Protein AF-A0A397CHX9-F1 (afdb_monomer)

Sequence (198 aa):
TTITGHLATTMMDLEYAVYATTTKQVQTVAAILHSQQYDDAGLLDLQQSHTIEDPFQFVGVKYVALARKGMFAKPHQIVYLEATGTLHDDGVARLYQMVEYVDLVHVYTAKATWSQAIRPVCSTLTLFEADPNDIKSVRVFSRARYSKDTPSPLHQMHQPPAYWEYVLSLASLAVSRRLVDATSLVQHWVPNRYSSIY

Organism: Aphanomyces astaci (NCBI:txid112090)

pLDDT: mean 82.14, std 14.99, range [42.59, 97.5]

Secondary structure (DSSP, 8-state):
-EEEEEESS-HHHHHHHH---SHHHHHHHHHHHHGGGEEEEEEEEEEE---SS-TT-EEEEEEEEE--SSTTPPPEEEEEEEEEEEEEETTEEEEEEEEEEE-THHHHSTT--TTSPPPEEEEEEEEEEEETTEEEEEEEEEEEEE-TT--HHHHHHTSHHHHHHHHHHHHHHHHHHHHHHHTTS-------------

Foldseek 3Di:
DKDKDKFQAAPVLLLLLPADDFQVSQQLSLCLLQPQFFDGKGFPFWDDAADPVWNSFTWGKMWTWTDDPDPPDGTDIKIKIWGWTWDQDPNFIKIKIKIFIFDCVLVPDPPNDVPDDTHGQKIKMKIWGADPVDNSMIMIIMDMDGDPPRDPVVVVCPDPVNVVSSVRSSSCSSVSVVVVVVVVPPDPDDPPDPPPDD

Solvent-accessible surface area (backbone atoms only — not comparable to full-atom values): 11073 Å² total; per-residue (Å²): 92,77,50,74,51,76,35,72,28,36,69,69,42,46,42,60,36,70,62,59,93,44,38,69,46,33,29,53,46,45,40,68,61,43,46,93,35,43,68,51,42,28,58,77,45,79,79,42,64,55,46,95,90,32,76,48,24,33,29,34,32,35,38,39,25,33,52,44,92,56,101,82,47,72,56,50,76,43,40,30,39,41,40,32,26,69,46,77,52,99,90,44,70,29,42,38,44,35,37,36,31,44,61,59,69,63,65,76,38,99,78,50,56,94,83,63,80,89,59,66,28,33,40,35,42,36,38,39,33,70,36,94,89,36,82,53,29,26,36,37,44,33,39,44,50,72,42,96,82,46,53,70,69,62,54,53,55,62,32,71,68,50,38,48,52,43,60,56,43,54,43,50,36,34,62,53,48,51,55,60,63,58,65,75,51,90,75,75,87,71,79,87,73,80,82,86,76,135

Radius of gyration: 19.34 Å; Cα contacts (8 Å, |Δi|>4): 357; chains: 1; bounding box: 59×61×46 Å

Structure (mmCIF, N/CA/C/O backbone):
data_AF-A0A397CHX9-F1
#
_entry.id   AF-A0A397CHX9-F1
#
loop_
_atom_site.group_PDB
_atom_site.id
_atom_site.type_symbol
_atom_site.label_atom_id
_atom_site.label_alt_id
_atom_site.label_comp_id
_atom_site.label_asym_id
_atom_site.label_entity_id
_atom_site.label_seq_id
_atom_site.pdbx_PDB_ins_code
_atom_site.Cartn_x
_atom_site.Cartn_y
_atom_site.Cartn_z
_atom_site.occupancy
_atom_site.B_iso_or_equiv
_atom_site.auth_seq_id
_atom_site.auth_comp_id
_atom_site.auth_asym_id
_atom_site.auth_atom_id
_atom_site.pdbx_PDB_model_num
ATOM 1 N N . THR A 1 1 ? 15.887 1.324 8.396 1.00 72.62 1 THR A N 1
ATOM 2 C CA . THR A 1 1 ? 15.250 2.583 8.841 1.00 72.62 1 THR A CA 1
ATOM 3 C C . THR A 1 1 ? 14.063 2.250 9.715 1.00 72.62 1 THR A C 1
ATOM 5 O O . THR A 1 1 ? 13.395 1.269 9.410 1.00 72.62 1 THR A O 1
ATOM 8 N N . THR A 1 2 ? 13.822 3.005 10.786 1.00 82.44 2 THR A N 1
ATOM 9 C CA . THR A 1 2 ? 12.638 2.848 11.648 1.00 82.44 2 THR A CA 1
ATOM 10 C C . THR A 1 2 ? 11.936 4.191 11.748 1.00 82.44 2 THR A C 1
ATOM 12 O O . THR A 1 2 ? 12.612 5.200 11.944 1.00 82.44 2 THR A O 1
ATOM 15 N N . ILE A 1 3 ? 10.617 4.200 11.584 1.00 82.19 3 ILE A N 1
ATOM 16 C CA . ILE A 1 3 ? 9.778 5.398 11.614 1.00 82.19 3 ILE A CA 1
ATOM 17 C C . ILE A 1 3 ? 8.583 5.127 12.515 1.00 82.19 3 ILE A C 1
ATOM 19 O O . ILE A 1 3 ? 7.971 4.062 12.449 1.00 82.19 3 ILE A O 1
ATOM 23 N N . THR A 1 4 ? 8.271 6.099 13.360 1.00 89.38 4 THR A N 1
ATOM 24 C CA . THR A 1 4 ? 7.116 6.075 14.253 1.00 89.38 4 THR A CA 1
ATOM 25 C C . THR A 1 4 ? 6.417 7.420 14.186 1.00 89.38 4 THR A C 1
ATOM 27 O O . THR A 1 4 ? 7.092 8.450 14.160 1.00 89.38 4 THR A O 1
ATOM 30 N N . GLY A 1 5 ? 5.089 7.433 14.166 1.00 88.88 5 GLY A N 1
ATOM 31 C CA . GLY A 1 5 ? 4.334 8.679 14.086 1.00 88.88 5 GLY A CA 1
ATOM 32 C C . GLY A 1 5 ? 2.839 8.492 14.299 1.00 88.88 5 GLY A C 1
ATOM 33 O O . GLY A 1 5 ? 2.375 7.383 14.551 1.00 88.88 5 GLY A O 1
ATOM 34 N N . HIS A 1 6 ? 2.106 9.596 14.185 1.00 90.88 6 HIS A N 1
ATOM 35 C CA . HIS A 1 6 ? 0.648 9.634 14.244 1.00 90.88 6 HIS A CA 1
ATOM 36 C C . HIS A 1 6 ? 0.107 10.184 12.923 1.00 90.88 6 HIS A C 1
ATOM 38 O O . HIS A 1 6 ? 0.619 11.179 12.407 1.00 90.88 6 HIS A O 1
ATOM 44 N N . LEU A 1 7 ? -0.924 9.538 12.387 1.00 91.94 7 LEU A N 1
ATOM 45 C CA . LEU A 1 7 ? -1.668 9.983 11.216 1.00 91.94 7 LEU A CA 1
ATOM 46 C C . LEU A 1 7 ? -3.064 10.424 11.641 1.00 91.94 7 LEU A C 1
ATOM 48 O O . LEU A 1 7 ? -3.751 9.692 12.347 1.00 91.94 7 LEU A O 1
ATOM 52 N N . ALA A 1 8 ? -3.495 11.588 11.160 1.00 93.06 8 ALA A N 1
ATOM 53 C CA . ALA A 1 8 ? -4.866 12.065 11.320 1.00 93.06 8 ALA A CA 1
ATOM 54 C C . ALA A 1 8 ? -5.789 11.340 10.322 1.00 93.06 8 ALA A C 1
ATOM 56 O O . ALA A 1 8 ? -6.091 11.856 9.247 1.00 93.06 8 ALA A O 1
ATOM 57 N N . THR A 1 9 ? -6.159 10.103 10.647 1.00 93.31 9 THR A N 1
ATOM 58 C CA . THR A 1 9 ? -7.004 9.210 9.842 1.00 93.31 9 THR A CA 1
ATOM 59 C C . THR A 1 9 ? -7.647 8.151 10.743 1.00 93.31 9 THR A C 1
ATOM 61 O O . THR A 1 9 ? -7.330 8.063 11.927 1.00 93.31 9 THR A O 1
ATOM 64 N N . THR A 1 10 ? -8.547 7.334 10.201 1.00 93.94 10 THR A N 1
ATOM 65 C CA . THR A 1 10 ? -9.135 6.192 10.916 1.00 93.94 10 THR A CA 1
ATOM 66 C C . THR A 1 10 ? -8.548 4.870 10.420 1.00 93.94 10 THR A C 1
ATOM 68 O O . THR A 1 10 ? -8.029 4.786 9.306 1.00 93.94 10 THR A O 1
ATOM 71 N N . MET A 1 11 ? -8.655 3.807 11.224 1.00 92.69 11 MET A N 1
ATOM 72 C CA . MET A 1 11 ? -8.254 2.455 10.799 1.00 92.69 11 MET A CA 1
ATOM 73 C C . MET A 1 11 ? -9.017 2.017 9.540 1.00 92.69 11 MET A C 1
ATOM 75 O O . MET A 1 11 ? -8.407 1.570 8.577 1.00 92.69 11 MET A O 1
ATOM 79 N N . MET A 1 12 ? -10.328 2.270 9.495 1.00 92.69 12 MET A N 1
ATOM 80 C CA . MET A 1 12 ? -11.186 1.967 8.343 1.00 92.69 12 MET A CA 1
ATOM 81 C C . MET A 1 12 ? -10.783 2.744 7.080 1.00 92.69 12 MET A C 1
ATOM 83 O O . MET A 1 12 ? -10.824 2.214 5.969 1.00 92.69 12 MET A O 1
ATOM 87 N N . ASP A 1 13 ? -10.382 4.010 7.230 1.00 94.38 13 ASP A N 1
ATOM 88 C CA . ASP A 1 13 ? -9.858 4.794 6.112 1.00 94.38 13 ASP A CA 1
ATOM 89 C C . ASP A 1 13 ? -8.546 4.207 5.586 1.00 94.38 13 ASP A C 1
ATOM 91 O O . ASP A 1 13 ? -8.366 4.161 4.372 1.00 94.38 13 ASP A O 1
ATOM 95 N N . LEU A 1 14 ? -7.653 3.734 6.463 1.00 93.56 14 LEU A N 1
ATOM 96 C CA . LEU A 1 14 ? -6.403 3.084 6.057 1.00 93.56 14 LEU A CA 1
ATOM 97 C C . LEU A 1 14 ? -6.643 1.758 5.338 1.00 93.56 14 LEU A C 1
ATOM 99 O O . LEU A 1 14 ? -6.009 1.519 4.308 1.00 93.56 14 LEU A O 1
ATOM 103 N N . GLU A 1 15 ? -7.578 0.944 5.832 1.00 93.69 15 GLU A N 1
ATOM 104 C CA . GLU A 1 15 ? -7.991 -0.294 5.167 1.00 93.69 15 GLU A CA 1
ATOM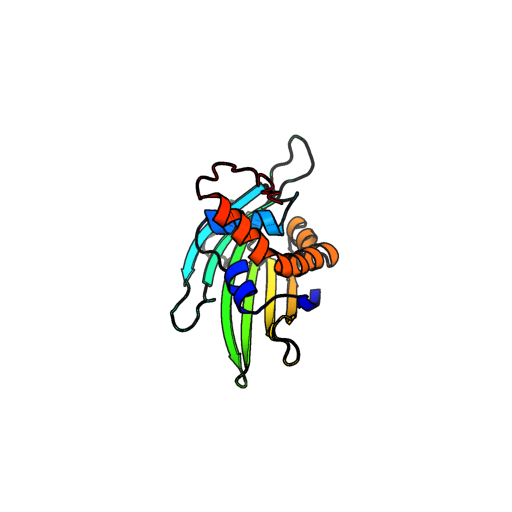 105 C C . GLU A 1 15 ? -8.418 0.005 3.731 1.00 93.69 15 GLU A C 1
ATOM 107 O O . GLU A 1 15 ? -7.813 -0.495 2.785 1.00 93.69 15 GLU A O 1
ATOM 112 N N . TYR A 1 16 ? -9.384 0.909 3.548 1.00 93.25 16 TYR A N 1
ATOM 113 C CA . TYR A 1 16 ? -9.851 1.302 2.219 1.00 93.25 16 TYR A CA 1
ATOM 114 C C . TYR A 1 16 ? -8.743 1.937 1.362 1.00 93.25 16 TYR A C 1
ATOM 116 O O . TYR A 1 16 ? -8.657 1.676 0.160 1.00 93.25 16 TYR A O 1
ATOM 124 N N . ALA A 1 17 ? -7.900 2.782 1.959 1.00 91.81 17 ALA A N 1
ATOM 125 C CA . ALA A 1 17 ? -6.854 3.517 1.261 1.00 91.81 17 ALA A CA 1
ATOM 126 C C . ALA A 1 17 ? -5.828 2.579 0.619 1.00 91.81 17 ALA A C 1
ATOM 128 O O . ALA A 1 17 ? -5.537 2.718 -0.572 1.00 91.81 17 ALA A O 1
ATOM 129 N N . VAL A 1 18 ? -5.315 1.623 1.395 1.00 92.19 18 VAL A N 1
ATOM 130 C CA . VAL A 1 18 ? -4.230 0.720 0.988 1.00 92.19 18 VAL A CA 1
ATOM 131 C C . VAL A 1 18 ? -4.764 -0.479 0.201 1.00 92.19 18 VAL A C 1
ATOM 133 O O . VAL A 1 18 ? -4.125 -0.931 -0.751 1.00 92.19 18 VAL A O 1
ATOM 136 N N . TYR A 1 19 ? -5.959 -0.970 0.535 1.00 94.56 19 TYR A N 1
ATOM 137 C CA . TYR A 1 19 ? -6.502 -2.189 -0.053 1.00 94.56 19 TYR A CA 1
ATOM 138 C C . TYR A 1 19 ? -6.792 -2.049 -1.555 1.00 94.56 19 TYR A C 1
ATOM 140 O O . TYR A 1 19 ? -7.674 -1.294 -1.972 1.00 94.56 19 TYR A O 1
ATOM 148 N N . ALA A 1 20 ? -6.062 -2.784 -2.396 1.00 94.31 20 ALA A N 1
ATOM 149 C CA . ALA A 1 20 ? -6.194 -2.731 -3.854 1.00 94.31 20 ALA A CA 1
ATOM 150 C C . ALA A 1 20 ? -5.970 -4.111 -4.491 1.00 94.31 20 ALA A C 1
ATOM 152 O O . ALA A 1 20 ? -4.875 -4.667 -4.390 1.00 94.31 20 ALA A O 1
ATOM 153 N N . THR A 1 21 ? -6.991 -4.622 -5.186 1.00 95.25 21 THR A N 1
ATOM 154 C CA . THR A 1 21 ? -7.044 -5.975 -5.782 1.00 95.25 21 THR A CA 1
ATOM 155 C C . THR A 1 21 ? -7.241 -5.983 -7.292 1.00 95.25 21 THR A C 1
ATOM 157 O O . THR A 1 21 ? -7.364 -7.040 -7.902 1.00 95.25 21 THR A O 1
ATOM 160 N N . THR A 1 22 ? -7.268 -4.816 -7.927 1.00 94.56 22 THR A N 1
ATOM 161 C CA . THR A 1 22 ? -7.335 -4.692 -9.386 1.00 94.56 22 THR A CA 1
ATOM 162 C C . THR A 1 22 ? -6.238 -3.761 -9.871 1.00 94.56 22 THR A C 1
ATOM 164 O O . THR A 1 22 ? -5.849 -2.838 -9.155 1.00 94.56 22 THR A O 1
ATOM 167 N N . THR A 1 23 ? -5.771 -3.945 -11.108 1.00 93.62 23 THR A N 1
ATOM 168 C CA . THR A 1 23 ? -4.769 -3.056 -11.718 1.00 93.62 23 THR A CA 1
ATOM 169 C C . THR A 1 23 ? -5.185 -1.592 -11.644 1.00 93.62 23 THR A C 1
ATOM 171 O O . THR A 1 23 ? -4.381 -0.767 -11.232 1.00 93.62 23 THR A O 1
ATOM 174 N N . LYS A 1 24 ? -6.459 -1.274 -11.912 1.00 94.19 24 LYS A N 1
ATOM 175 C CA . LYS A 1 24 ? -6.972 0.100 -11.810 1.00 94.19 24 LYS A CA 1
ATOM 176 C C . LYS A 1 24 ? -6.812 0.677 -10.399 1.00 94.19 24 LYS A C 1
ATOM 178 O O . LYS A 1 24 ? -6.350 1.800 -10.249 1.00 94.19 24 LYS A O 1
ATOM 183 N N . GLN A 1 25 ? -7.163 -0.086 -9.363 1.00 94.56 25 GLN A N 1
ATOM 184 C CA . GLN A 1 25 ? -6.996 0.364 -7.978 1.00 94.56 25 GLN A CA 1
ATOM 185 C C . GLN A 1 25 ? -5.519 0.530 -7.609 1.00 94.56 25 GLN A C 1
ATOM 187 O O . GLN A 1 25 ? -5.167 1.512 -6.962 1.00 94.56 25 GLN A O 1
ATOM 192 N N . VAL A 1 26 ? -4.654 -0.395 -8.043 1.00 95.25 26 VAL A N 1
ATOM 193 C CA . VAL A 1 26 ? -3.203 -0.295 -7.827 1.00 95.25 26 VAL A CA 1
ATOM 194 C C . VAL A 1 26 ? -2.640 0.952 -8.511 1.00 95.25 26 VAL A C 1
ATOM 196 O O . VAL A 1 26 ? -1.873 1.679 -7.889 1.00 95.25 26 VAL A O 1
ATOM 199 N N . GLN A 1 27 ? -3.071 1.253 -9.738 1.00 95.12 27 GLN A N 1
ATOM 200 C CA . GLN A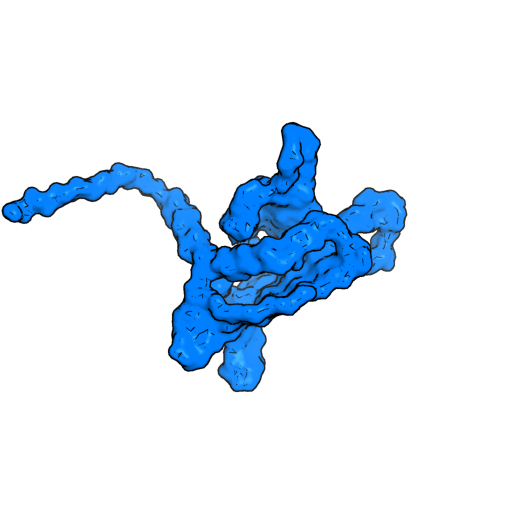 1 27 ? -2.719 2.484 -10.450 1.00 95.12 27 GLN A CA 1
ATOM 201 C C . GLN A 1 27 ? -3.170 3.727 -9.688 1.00 95.12 27 GLN A C 1
ATOM 203 O O . GLN A 1 27 ? -2.364 4.626 -9.480 1.00 95.12 27 GLN A O 1
ATOM 208 N N . THR A 1 28 ? -4.420 3.771 -9.216 1.00 93.62 28 THR A N 1
ATOM 209 C CA . THR A 1 28 ? -4.927 4.903 -8.428 1.00 93.62 28 THR A CA 1
ATOM 210 C C . THR A 1 28 ? -4.109 5.119 -7.157 1.00 93.62 28 THR A C 1
ATOM 212 O O . THR A 1 28 ? -3.677 6.239 -6.895 1.00 93.62 28 THR A O 1
ATOM 215 N N . VAL A 1 29 ? -3.861 4.059 -6.385 1.00 93.81 29 VAL A N 1
ATOM 216 C CA . VAL A 1 29 ? -3.076 4.142 -5.147 1.00 93.81 29 VAL A CA 1
ATOM 217 C C . VAL A 1 29 ? -1.642 4.588 -5.442 1.00 93.81 29 VAL A C 1
ATOM 219 O O . VAL A 1 29 ? -1.171 5.549 -4.841 1.00 93.81 29 VAL A O 1
ATOM 222 N N . ALA A 1 30 ? -0.967 3.964 -6.410 1.00 91.94 30 ALA A N 1
ATOM 223 C CA . ALA A 1 30 ? 0.403 4.313 -6.781 1.00 91.94 30 ALA A CA 1
ATOM 224 C C . ALA A 1 30 ? 0.523 5.748 -7.321 1.00 91.94 30 ALA A C 1
ATOM 226 O O . ALA A 1 30 ? 1.475 6.447 -6.977 1.00 91.94 30 ALA A O 1
ATOM 227 N N . ALA A 1 31 ? -0.445 6.211 -8.115 1.00 91.12 31 ALA A N 1
ATOM 228 C CA . ALA A 1 31 ? -0.468 7.574 -8.638 1.00 91.12 31 ALA A CA 1
ATOM 229 C C . ALA A 1 31 ? -0.584 8.616 -7.521 1.00 91.12 31 ALA A C 1
ATOM 231 O O . ALA A 1 31 ? 0.111 9.630 -7.549 1.00 91.12 31 ALA A O 1
ATOM 232 N N . ILE A 1 32 ? -1.420 8.354 -6.511 1.00 90.69 32 ILE A N 1
ATOM 233 C CA . ILE A 1 32 ? -1.567 9.248 -5.356 1.00 90.69 32 ILE A CA 1
ATOM 234 C C . ILE A 1 32 ? -0.289 9.239 -4.503 1.00 90.69 32 ILE A C 1
ATOM 236 O O . ILE A 1 32 ? 0.203 10.304 -4.138 1.00 90.69 32 ILE A O 1
ATOM 240 N N . LEU A 1 33 ? 0.267 8.056 -4.219 1.00 89.38 33 LEU A N 1
ATOM 241 C CA . LEU A 1 33 ? 1.429 7.895 -3.337 1.00 89.38 33 LEU A CA 1
ATOM 242 C C . LEU A 1 33 ? 2.737 8.415 -3.951 1.00 89.38 33 LEU A C 1
ATOM 244 O O . LEU A 1 33 ? 3.564 8.982 -3.241 1.00 89.38 33 LEU A O 1
ATOM 248 N N . HIS A 1 34 ? 2.942 8.234 -5.259 1.00 86.12 34 HIS A N 1
ATOM 249 C CA . HIS A 1 34 ? 4.185 8.618 -5.938 1.00 86.12 34 HIS A CA 1
ATOM 250 C C . HIS A 1 34 ? 4.091 9.945 -6.699 1.00 86.12 34 HIS A C 1
ATOM 252 O O . HIS A 1 34 ? 5.126 10.486 -7.093 1.00 86.12 34 HIS A O 1
ATOM 258 N N . SER A 1 35 ? 2.888 10.505 -6.866 1.00 86.25 35 SER A N 1
ATOM 259 C CA . SER A 1 35 ? 2.654 11.844 -7.419 1.00 86.25 35 SER A CA 1
ATOM 260 C C . SER A 1 35 ? 3.477 12.094 -8.696 1.00 86.25 35 SER A C 1
ATOM 262 O O . SER A 1 35 ? 3.351 11.357 -9.669 1.00 86.25 35 SER A O 1
ATOM 264 N N . GLN A 1 36 ? 4.368 13.089 -8.703 1.00 83.75 36 GLN A N 1
ATOM 265 C CA . GLN A 1 36 ? 5.199 13.451 -9.860 1.00 83.75 36 GLN A CA 1
ATOM 266 C C . GLN A 1 36 ? 6.162 12.352 -10.333 1.00 83.75 36 GLN A C 1
ATOM 268 O O . GLN A 1 36 ? 6.703 12.451 -11.433 1.00 83.75 36 GLN A O 1
ATOM 273 N N . GLN A 1 37 ? 6.438 11.351 -9.498 1.00 85.19 37 GLN A N 1
ATOM 274 C CA . GLN A 1 37 ? 7.304 10.228 -9.846 1.00 85.19 37 GLN A CA 1
ATOM 275 C C . GLN A 1 37 ? 6.528 9.052 -10.433 1.00 85.19 37 GLN A C 1
ATOM 277 O O . GLN A 1 37 ? 7.160 8.114 -10.903 1.00 85.19 37 GLN A O 1
ATOM 282 N N . TYR A 1 38 ? 5.196 9.067 -10.403 1.00 88.94 38 TY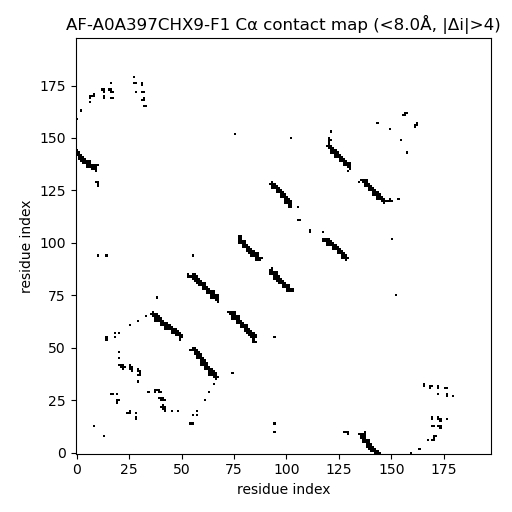R A N 1
ATOM 283 C CA . TYR A 1 38 ? 4.389 7.997 -10.971 1.00 88.94 38 TYR A CA 1
ATOM 284 C C . TYR A 1 38 ? 4.500 7.967 -12.503 1.00 88.94 38 TYR A C 1
ATOM 286 O O . TYR A 1 38 ? 4.405 9.005 -13.155 1.00 88.94 38 TYR A O 1
ATOM 294 N N . ASP A 1 39 ? 4.679 6.770 -13.062 1.00 90.88 39 ASP A N 1
ATOM 295 C CA . ASP A 1 39 ? 4.608 6.508 -14.504 1.00 90.88 39 ASP A CA 1
ATOM 296 C C . ASP A 1 39 ? 3.516 5.471 -14.808 1.00 90.88 39 ASP A C 1
ATOM 298 O O . ASP A 1 39 ? 2.589 5.746 -15.565 1.00 90.88 39 ASP A O 1
ATOM 302 N N . ASP A 1 40 ? 3.578 4.307 -14.153 1.00 92.31 40 ASP A N 1
ATOM 303 C CA . ASP A 1 40 ? 2.572 3.246 -14.259 1.00 92.31 40 ASP A CA 1
ATOM 304 C C . ASP A 1 40 ? 2.604 2.343 -13.014 1.00 92.31 40 ASP A C 1
ATOM 306 O O . ASP A 1 40 ? 3.535 2.391 -12.208 1.00 92.31 40 ASP A O 1
ATOM 310 N N . ALA A 1 41 ? 1.587 1.510 -12.826 1.00 93.44 41 ALA A N 1
ATOM 311 C CA . ALA A 1 41 ? 1.576 0.459 -11.817 1.00 93.44 41 ALA A CA 1
ATOM 312 C C . ALA A 1 41 ? 0.567 -0.625 -12.191 1.00 93.44 41 ALA A C 1
ATOM 314 O O . ALA A 1 41 ? -0.322 -0.417 -13.015 1.00 93.44 41 ALA A O 1
ATOM 315 N N . GLY A 1 42 ? 0.639 -1.773 -11.531 1.00 93.88 42 GLY A N 1
ATOM 316 C CA . GLY A 1 42 ? -0.378 -2.788 -11.736 1.00 93.88 42 GLY A CA 1
ATOM 317 C C . GLY A 1 42 ? -0.277 -3.981 -10.815 1.00 93.88 42 GLY A C 1
ATOM 318 O O . GLY A 1 42 ? 0.725 -4.200 -10.133 1.00 93.88 42 GLY A O 1
ATOM 319 N N . LEU A 1 43 ? -1.361 -4.749 -10.803 1.00 93.56 43 LEU A N 1
ATOM 320 C CA . LEU A 1 43 ? -1.422 -6.036 -10.138 1.00 93.56 43 LEU A CA 1
ATOM 321 C C . LEU A 1 43 ? -0.909 -7.097 -11.116 1.00 93.56 43 LEU A C 1
ATOM 323 O O . LEU A 1 43 ? -1.454 -7.238 -12.209 1.00 93.56 43 LEU A O 1
ATOM 327 N N . LEU A 1 44 ? 0.140 -7.817 -10.725 1.00 90.75 44 LEU A N 1
ATOM 328 C CA . LEU A 1 44 ? 0.681 -8.930 -11.505 1.00 90.75 44 LEU A CA 1
ATOM 329 C C . LEU A 1 44 ? -0.003 -10.242 -11.133 1.00 90.75 44 LEU A C 1
ATOM 331 O O . LEU A 1 44 ? -0.281 -11.055 -12.009 1.00 90.75 44 LEU A O 1
ATOM 335 N N . ASP A 1 45 ? -0.263 -10.436 -9.842 1.00 92.38 45 ASP A N 1
ATOM 336 C CA . ASP A 1 45 ? -0.826 -11.672 -9.315 1.00 92.38 45 ASP A CA 1
ATOM 337 C C . ASP A 1 45 ? -1.545 -11.427 -7.980 1.00 92.38 45 ASP A C 1
ATOM 339 O O . ASP A 1 45 ? -1.106 -10.611 -7.166 1.00 92.38 45 ASP A O 1
ATOM 343 N N . LEU A 1 46 ? -2.656 -12.130 -7.760 1.00 95.12 46 LEU A N 1
ATOM 344 C CA . LEU A 1 46 ? -3.470 -12.059 -6.546 1.00 95.12 46 LEU A CA 1
ATOM 345 C C . LEU A 1 46 ? -3.640 -13.470 -5.987 1.00 95.12 46 LEU A C 1
ATOM 347 O O . LEU A 1 46 ? -4.312 -14.298 -6.596 1.00 95.12 46 LEU A O 1
ATOM 351 N N . GLN A 1 47 ? -3.059 -13.718 -4.815 1.00 95.38 47 GLN A N 1
ATOM 352 C CA . GLN A 1 47 ? -3.102 -15.017 -4.139 1.00 95.38 47 GLN A CA 1
ATOM 353 C C . GLN A 1 47 ? -4.183 -15.064 -3.059 1.00 95.38 47 GLN A C 1
ATOM 355 O O . GLN A 1 47 ? -4.876 -16.068 -2.918 1.00 95.38 47 GLN A O 1
ATOM 360 N N . GLN A 1 48 ? -4.332 -13.984 -2.290 1.00 95.19 48 GLN A N 1
ATOM 361 C CA . GLN A 1 48 ? -5.363 -13.853 -1.261 1.00 95.19 48 GLN A CA 1
ATOM 362 C C . GLN A 1 48 ? -5.999 -12.468 -1.339 1.00 95.19 48 GLN A C 1
ATOM 364 O O . GLN A 1 48 ? -5.311 -11.467 -1.544 1.00 95.19 48 GLN A O 1
ATOM 369 N N . SER A 1 49 ? -7.314 -12.422 -1.159 1.00 95.44 49 SER A N 1
ATOM 370 C CA . SER A 1 49 ? -8.111 -11.201 -1.049 1.00 95.44 49 SER A CA 1
ATOM 371 C C . SER A 1 49 ? -8.841 -11.174 0.290 1.00 95.44 49 SER A C 1
ATOM 373 O O . SER A 1 49 ? -8.698 -12.100 1.085 1.00 95.44 49 SER A O 1
ATOM 375 N N . HIS A 1 50 ? -9.636 -10.128 0.522 1.00 92.06 50 HIS A N 1
ATOM 376 C CA . HIS A 1 50 ? -10.320 -9.947 1.789 1.00 92.06 50 HIS A CA 1
ATOM 377 C C . HIS A 1 50 ? -11.268 -11.110 2.058 1.00 92.06 50 HIS A C 1
ATOM 379 O O . HIS A 1 50 ? -11.819 -11.717 1.131 1.00 92.06 50 HIS A O 1
ATOM 385 N N . THR A 1 51 ? -11.488 -11.368 3.335 1.00 92.88 51 THR A N 1
ATOM 386 C CA . THR A 1 51 ? -12.494 -12.306 3.826 1.00 92.88 51 THR A CA 1
ATOM 387 C C . THR A 1 51 ? -13.509 -11.553 4.680 1.00 92.88 51 THR A C 1
ATOM 389 O O . THR A 1 51 ? -13.375 -10.350 4.910 1.00 92.88 51 THR A O 1
ATOM 392 N N . ILE A 1 52 ? -14.568 -12.239 5.112 1.00 90.31 52 ILE A N 1
ATOM 393 C CA . ILE A 1 52 ? -15.537 -11.646 6.045 1.00 90.31 52 ILE A CA 1
ATOM 394 C C . ILE A 1 52 ? -14.855 -11.406 7.400 1.00 90.31 52 ILE A C 1
ATOM 396 O O . ILE A 1 52 ? -15.153 -10.432 8.087 1.00 90.31 52 ILE A O 1
ATOM 400 N N . GLU A 1 53 ? -13.928 -12.291 7.759 1.00 90.31 53 GLU A N 1
ATOM 401 C CA . GLU A 1 53 ? -13.179 -12.291 9.008 1.00 90.31 53 GLU A CA 1
ATOM 402 C C . GLU A 1 53 ? -12.036 -11.266 9.013 1.00 90.31 53 GLU A C 1
ATOM 404 O O . GLU A 1 53 ? -11.759 -10.677 10.056 1.00 90.31 53 GLU A O 1
ATOM 409 N N . ASP A 1 54 ? -11.393 -11.030 7.864 1.00 92.25 54 ASP A N 1
ATOM 410 C CA . ASP A 1 54 ? -10.347 -10.016 7.701 1.00 92.25 54 ASP A CA 1
ATOM 411 C C . ASP A 1 54 ? -10.569 -9.186 6.418 1.00 92.25 54 ASP A C 1
ATOM 413 O O . ASP A 1 54 ? -10.091 -9.546 5.331 1.00 92.25 54 ASP A O 1
ATOM 417 N N . PRO A 1 55 ? -11.278 -8.043 6.529 1.00 91.44 55 PRO A N 1
ATOM 418 C CA . PRO A 1 55 ? -11.529 -7.130 5.415 1.00 91.44 55 PRO A CA 1
ATOM 419 C C . PRO A 1 55 ? -10.260 -6.519 4.809 1.00 91.44 55 PRO A C 1
ATOM 421 O O . PRO A 1 55 ? -10.288 -6.048 3.670 1.00 91.44 55 PRO A O 1
ATOM 424 N N . PHE A 1 56 ? -9.146 -6.526 5.549 1.00 95.00 56 PHE A N 1
ATOM 425 C CA . PHE A 1 56 ? -7.874 -5.968 5.105 1.00 95.00 56 PHE A CA 1
ATOM 426 C C . PHE A 1 56 ? -6.928 -7.018 4.514 1.00 95.00 56 PHE A C 1
ATOM 428 O O . PHE A 1 56 ? -5.827 -6.677 4.079 1.00 95.00 56 PHE A O 1
ATOM 435 N N . GLN A 1 57 ? -7.331 -8.288 4.464 1.00 96.31 57 GLN A N 1
ATOM 436 C CA . GLN A 1 57 ? -6.474 -9.364 3.983 1.00 96.31 57 GLN A CA 1
ATOM 437 C C . GLN A 1 57 ? -6.140 -9.215 2.493 1.00 96.31 57 GLN A C 1
ATOM 439 O O . GLN A 1 57 ? -7.017 -9.170 1.627 1.00 96.31 57 GLN A O 1
ATOM 444 N N . PHE A 1 58 ? -4.848 -9.208 2.181 1.00 97.38 58 PHE A N 1
ATOM 445 C CA . PHE A 1 58 ? -4.334 -9.269 0.816 1.00 97.38 58 PHE A CA 1
ATOM 446 C C . PHE A 1 58 ? -3.006 -10.017 0.805 1.00 97.38 58 PHE A C 1
ATOM 448 O O . PHE A 1 58 ? -2.154 -9.775 1.653 1.00 97.38 58 PHE A O 1
ATOM 455 N N . VAL A 1 59 ? -2.789 -10.870 -0.193 1.00 97.31 59 VAL A N 1
ATOM 456 C CA . VAL A 1 59 ? -1.459 -11.385 -0.540 1.00 97.31 59 VAL A CA 1
ATOM 457 C C . VAL A 1 59 ? -1.352 -11.416 -2.055 1.00 97.31 59 VAL A C 1
ATOM 459 O O . VAL A 1 59 ? -2.197 -12.010 -2.727 1.00 97.31 59 VAL A O 1
ATOM 462 N N . GLY A 1 60 ? -0.316 -10.801 -2.612 1.00 94.25 60 GLY A N 1
ATOM 463 C CA . GLY A 1 60 ? -0.132 -10.774 -4.059 1.00 94.25 60 GLY A CA 1
ATOM 464 C C . GLY A 1 60 ? 1.147 -10.083 -4.501 1.00 94.25 60 GLY A C 1
ATOM 465 O O . GLY A 1 60 ? 1.968 -9.652 -3.689 1.00 94.25 60 GLY A O 1
ATOM 466 N N . VAL A 1 61 ? 1.301 -9.979 -5.818 1.00 93.25 61 VAL A N 1
ATOM 467 C CA . VAL A 1 61 ? 2.449 -9.362 -6.480 1.00 93.25 61 VAL A CA 1
ATOM 468 C C . VAL A 1 61 ? 1.980 -8.139 -7.254 1.00 93.25 61 VAL A C 1
ATOM 470 O O . VAL A 1 61 ? 1.047 -8.208 -8.058 1.00 93.25 61 VAL A O 1
ATOM 473 N N . LYS A 1 62 ? 2.657 -7.014 -7.045 1.00 94.38 62 LYS A N 1
ATOM 474 C CA . LYS A 1 62 ? 2.391 -5.74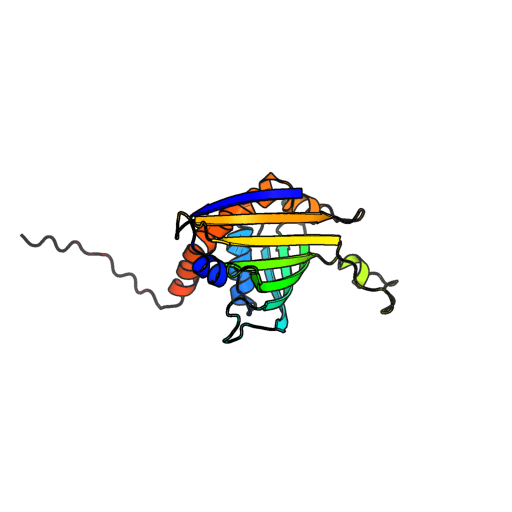8 -7.730 1.00 94.38 62 LYS A CA 1
ATOM 475 C C . LYS A 1 62 ? 3.669 -5.212 -8.360 1.00 94.38 62 LYS A C 1
ATOM 477 O O . LYS A 1 62 ? 4.781 -5.597 -7.990 1.00 94.38 62 LYS A O 1
ATOM 482 N N . TYR A 1 63 ? 3.505 -4.306 -9.314 1.00 91.75 63 TYR A N 1
ATOM 483 C CA . TYR A 1 63 ? 4.600 -3.496 -9.826 1.00 91.75 63 TYR A CA 1
ATOM 484 C C . TYR A 1 63 ? 4.269 -2.011 -9.761 1.00 91.75 63 TYR A C 1
ATOM 486 O O . TYR A 1 63 ? 3.104 -1.614 -9.811 1.00 91.75 63 TYR A O 1
ATOM 494 N N . VAL A 1 64 ? 5.319 -1.200 -9.689 1.00 90.19 64 VAL A N 1
ATOM 495 C CA . VAL A 1 64 ? 5.269 0.244 -9.907 1.00 90.19 64 VAL A CA 1
ATOM 496 C C . VAL A 1 64 ? 6.411 0.644 -10.836 1.00 90.19 64 VAL A C 1
ATOM 498 O O . VAL A 1 64 ? 7.540 0.169 -10.705 1.00 90.19 64 VAL A O 1
ATOM 501 N N . ALA A 1 65 ? 6.107 1.495 -11.806 1.00 88.69 65 ALA A N 1
ATOM 502 C CA . ALA A 1 65 ? 7.070 2.169 -12.650 1.00 88.69 65 ALA A CA 1
ATOM 503 C C . ALA A 1 65 ? 7.197 3.619 -12.175 1.00 88.69 65 ALA A C 1
ATOM 505 O O . ALA A 1 65 ? 6.203 4.339 -12.070 1.00 88.69 65 ALA A O 1
ATOM 506 N N . LEU A 1 66 ? 8.428 4.033 -11.875 1.00 86.06 66 LEU A N 1
ATOM 507 C CA . LEU A 1 66 ? 8.729 5.400 -11.466 1.00 86.06 66 LEU A CA 1
ATOM 508 C C . LEU A 1 66 ? 9.434 6.165 -12.586 1.00 86.06 66 LEU A C 1
ATOM 510 O O . LEU A 1 66 ? 10.458 5.716 -13.117 1.00 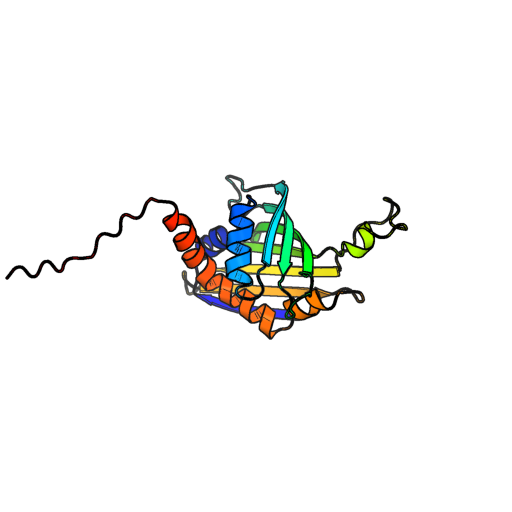86.06 66 LEU A O 1
ATOM 514 N N . ALA A 1 67 ? 8.902 7.339 -12.916 1.00 84.56 67 ALA A N 1
ATOM 515 C CA . ALA A 1 67 ? 9.438 8.240 -13.920 1.00 84.56 67 ALA A CA 1
ATOM 516 C C . ALA A 1 67 ? 10.864 8.685 -13.559 1.00 84.56 67 ALA A C 1
ATOM 518 O O . ALA A 1 67 ? 11.188 8.997 -12.408 1.00 84.56 67 ALA A O 1
ATOM 519 N N . ARG A 1 68 ? 11.738 8.757 -14.568 1.00 77.31 68 ARG A N 1
ATOM 520 C CA . ARG A 1 68 ? 13.092 9.308 -14.429 1.00 77.31 68 ARG A CA 1
ATOM 521 C C . ARG A 1 68 ? 13.162 10.683 -15.077 1.00 77.31 68 ARG A C 1
ATOM 523 O O . ARG A 1 68 ? 12.594 10.920 -16.137 1.00 77.31 68 ARG A O 1
ATOM 530 N N . LYS A 1 69 ? 13.924 11.589 -14.463 1.00 70.62 69 LYS A N 1
ATOM 531 C CA . LYS A 1 69 ? 14.205 12.902 -15.052 1.00 70.62 69 LYS A CA 1
ATOM 532 C C . LYS A 1 69 ? 15.154 12.732 -16.245 1.00 70.62 69 LYS A C 1
ATOM 534 O O . LYS A 1 69 ? 16.286 12.290 -16.067 1.00 70.62 69 LYS A O 1
ATOM 539 N N . GLY A 1 70 ? 14.698 13.093 -17.445 1.00 67.94 70 GLY A N 1
ATOM 540 C CA . GLY A 1 70 ? 15.507 13.123 -18.669 1.00 67.94 70 GLY A CA 1
ATOM 541 C C . GLY A 1 70 ? 14.748 12.623 -19.901 1.00 67.94 70 GLY A C 1
ATOM 542 O O . GLY A 1 70 ? 14.018 11.644 -19.821 1.00 67.94 70 GLY A O 1
ATOM 543 N N . MET A 1 71 ? 14.962 13.270 -21.051 1.00 60.12 71 MET A N 1
ATOM 544 C CA . MET A 1 71 ? 14.191 13.076 -22.297 1.00 60.12 71 MET A CA 1
ATOM 545 C C . MET A 1 71 ? 14.203 11.635 -22.858 1.00 60.12 71 MET A C 1
ATOM 547 O O . MET A 1 71 ? 13.327 11.280 -23.636 1.00 60.12 71 MET A O 1
ATOM 551 N N . PHE A 1 72 ? 15.158 10.795 -22.441 1.00 69.88 72 PHE A N 1
ATOM 552 C CA . PHE A 1 72 ? 15.306 9.399 -22.892 1.00 69.88 72 PHE A CA 1
ATOM 553 C C . PHE A 1 72 ? 15.483 8.399 -21.741 1.00 69.88 72 PHE A C 1
ATOM 555 O O . PHE A 1 72 ? 15.905 7.259 -21.950 1.00 69.88 72 PHE A O 1
ATOM 562 N N . ALA A 1 73 ? 15.228 8.823 -20.503 1.00 73.56 73 ALA A N 1
ATOM 563 C CA . ALA A 1 73 ? 15.413 7.956 -19.353 1.00 73.56 73 ALA A CA 1
ATOM 564 C C . ALA A 1 73 ? 14.238 6.970 -19.253 1.00 73.56 73 ALA A C 1
ATOM 566 O O . ALA A 1 73 ? 13.092 7.380 -19.096 1.00 73.56 73 ALA A O 1
ATOM 567 N N . LYS A 1 74 ? 14.518 5.663 -19.335 1.00 72.38 74 LYS A N 1
ATOM 568 C CA . LYS A 1 74 ? 13.487 4.634 -19.126 1.00 72.38 74 LYS A CA 1
ATOM 569 C C . LYS A 1 74 ? 13.020 4.629 -17.661 1.00 72.38 74 LYS A C 1
ATOM 571 O O . LYS A 1 74 ? 13.889 4.745 -16.790 1.00 72.38 74 LYS A O 1
ATOM 576 N N . PRO A 1 75 ? 11.716 4.453 -17.386 1.00 76.56 75 PRO A N 1
ATOM 577 C CA . PRO A 1 75 ? 11.191 4.330 -16.028 1.00 76.56 75 PRO A CA 1
ATOM 578 C C . PRO A 1 75 ? 11.862 3.206 -15.233 1.00 76.56 75 PRO A C 1
ATOM 580 O O . PRO A 1 75 ? 12.296 2.192 -15.789 1.00 76.56 75 PRO A O 1
ATOM 583 N N . HIS A 1 76 ? 11.941 3.381 -13.916 1.00 80.44 76 HIS A N 1
ATOM 584 C CA . HIS A 1 76 ? 12.366 2.323 -13.008 1.00 80.44 76 HIS A CA 1
ATOM 585 C C . HIS A 1 76 ? 11.193 1.409 -12.693 1.00 80.44 76 HIS A C 1
ATOM 587 O O . HIS A 1 76 ? 10.305 1.798 -11.943 1.00 80.44 76 HIS A O 1
ATOM 593 N N . GLN A 1 77 ? 11.215 0.199 -13.243 1.00 83.00 77 GLN A N 1
ATOM 594 C CA . GLN A 1 77 ? 10.245 -0.835 -12.906 1.00 83.00 77 GLN A CA 1
ATOM 595 C C . GLN A 1 77 ? 10.672 -1.557 -11.633 1.00 83.00 77 GLN A C 1
ATOM 597 O O . GLN A 1 77 ? 11.797 -2.050 -11.527 1.00 83.00 77 GLN A O 1
ATOM 602 N N . ILE A 1 78 ? 9.759 -1.607 -10.675 1.00 85.69 78 ILE A N 1
ATOM 603 C CA . ILE A 1 78 ? 9.955 -2.202 -9.363 1.00 85.69 78 ILE A CA 1
ATOM 604 C C . ILE A 1 78 ? 8.824 -3.196 -9.152 1.00 85.69 78 ILE A C 1
ATOM 606 O O . ILE A 1 78 ? 7.657 -2.834 -9.275 1.00 85.69 78 ILE A O 1
ATOM 610 N N . VAL A 1 79 ? 9.173 -4.437 -8.824 1.00 88.25 79 VAL A N 1
ATOM 611 C CA . VAL A 1 79 ? 8.207 -5.475 -8.456 1.00 88.25 79 VAL A CA 1
ATOM 612 C C . VAL A 1 79 ? 8.339 -5.780 -6.981 1.00 88.25 79 VAL A C 1
ATOM 614 O O . VAL A 1 79 ? 9.444 -5.831 -6.437 1.00 88.25 79 VAL A O 1
ATOM 617 N N . TYR A 1 80 ? 7.200 -5.968 -6.333 1.00 91.62 80 TYR A N 1
ATOM 618 C CA . TYR A 1 80 ? 7.143 -6.269 -4.919 1.00 91.62 80 TYR A CA 1
ATOM 619 C C . TYR A 1 80 ? 6.011 -7.243 -4.611 1.00 91.62 80 TYR A C 1
ATOM 621 O O . TYR A 1 80 ? 4.955 -7.229 -5.248 1.00 91.62 80 TYR A O 1
ATOM 629 N N . LEU A 1 81 ? 6.255 -8.097 -3.622 1.00 94.12 81 LEU A N 1
ATOM 630 C CA . LEU A 1 81 ? 5.205 -8.842 -2.952 1.00 94.12 81 LEU A CA 1
ATOM 631 C C . LEU A 1 81 ? 4.631 -7.955 -1.859 1.00 94.12 81 LEU A C 1
ATOM 633 O O . LEU A 1 81 ? 5.375 -7.293 -1.137 1.00 94.12 81 LEU A O 1
ATOM 637 N N . GLU A 1 82 ? 3.317 -7.969 -1.720 1.00 96.12 82 GLU A N 1
ATOM 638 C CA . GLU A 1 82 ? 2.627 -7.294 -0.635 1.00 96.12 82 GLU A CA 1
ATOM 639 C C . GLU A 1 82 ? 1.742 -8.292 0.104 1.00 96.12 82 GLU A C 1
ATOM 641 O O . GLU A 1 82 ? 1.033 -9.090 -0.513 1.00 96.12 82 GLU A O 1
ATOM 646 N N . ALA A 1 83 ? 1.800 -8.227 1.430 1.00 96.94 83 ALA A N 1
ATOM 647 C CA . ALA A 1 83 ? 0.922 -8.947 2.330 1.00 96.94 83 ALA A CA 1
ATOM 648 C C . ALA A 1 83 ? 0.327 -7.968 3.346 1.00 96.94 83 ALA A C 1
ATOM 650 O O . ALA A 1 83 ? 1.064 -7.281 4.057 1.00 96.94 83 ALA A O 1
ATOM 651 N N . THR A 1 84 ? -0.997 -7.923 3.434 1.00 97.50 84 THR A N 1
ATOM 652 C CA . THR A 1 84 ? -1.732 -7.125 4.416 1.00 97.50 84 THR A CA 1
ATOM 653 C C . THR A 1 84 ? -2.740 -7.980 5.161 1.00 97.50 84 THR A C 1
ATOM 655 O O . THR A 1 84 ? -3.136 -9.045 4.683 1.00 97.50 84 THR A O 1
ATOM 658 N N . GLY A 1 85 ? -3.141 -7.513 6.337 1.00 96.38 85 GLY A N 1
ATOM 659 C CA . GLY A 1 85 ? -4.171 -8.156 7.141 1.00 96.38 85 GLY A CA 1
ATOM 660 C C . GLY A 1 85 ? -4.255 -7.571 8.542 1.00 96.38 85 GLY A C 1
ATOM 661 O O . GLY A 1 85 ? -3.588 -6.581 8.872 1.00 96.38 85 GLY A O 1
ATOM 662 N N . THR A 1 86 ? -5.064 -8.213 9.374 1.00 95.44 86 THR A N 1
ATOM 663 C CA . THR A 1 86 ? -5.373 -7.754 10.727 1.00 95.44 86 THR A CA 1
ATOM 664 C C . THR A 1 86 ? -4.811 -8.715 11.772 1.00 95.44 86 THR A C 1
ATOM 666 O O . THR A 1 86 ? -5.192 -9.881 11.859 1.00 95.44 86 THR A O 1
ATOM 669 N N . LEU A 1 87 ? -3.906 -8.216 12.611 1.00 93.19 87 LEU A N 1
ATOM 670 C CA . LEU A 1 87 ? -3.418 -8.912 13.796 1.00 93.19 87 LEU A CA 1
ATOM 671 C C . LEU A 1 87 ? -4.326 -8.596 14.980 1.00 93.19 87 LEU A C 1
ATOM 673 O O . LEU A 1 87 ? -4.563 -7.432 15.299 1.00 93.19 87 LEU A O 1
ATOM 677 N N . HIS A 1 88 ? -4.775 -9.642 15.662 1.00 87.81 88 HIS A N 1
ATOM 678 C CA . HIS A 1 88 ? -5.491 -9.537 16.925 1.00 87.81 88 HIS A CA 1
ATOM 679 C C . HIS A 1 88 ? -4.553 -10.023 18.025 1.00 87.81 88 HIS A C 1
ATOM 681 O O . HIS A 1 88 ? -4.362 -11.226 18.188 1.00 87.81 88 HIS A O 1
ATOM 687 N N . ASP A 1 89 ? -3.935 -9.084 18.736 1.00 82.44 89 ASP A N 1
ATOM 688 C CA . ASP A 1 89 ? -3.001 -9.385 19.820 1.00 82.44 89 ASP A CA 1
ATOM 689 C C . ASP A 1 89 ? -3.396 -8.588 21.064 1.00 82.44 89 ASP A C 1
ATOM 691 O O . ASP A 1 89 ? -3.732 -7.406 20.964 1.00 82.44 89 ASP A O 1
ATOM 695 N N . ASP A 1 90 ? -3.425 -9.247 22.222 1.00 81.19 90 ASP A N 1
ATOM 696 C CA . ASP A 1 90 ? -3.883 -8.675 23.498 1.00 81.19 90 ASP A CA 1
ATOM 697 C C . ASP A 1 90 ? -5.268 -7.985 23.441 1.00 81.19 90 ASP A C 1
ATOM 699 O O . ASP A 1 90 ? -5.542 -7.021 24.157 1.00 81.19 90 ASP A O 1
ATOM 703 N N . GLY A 1 91 ? -6.164 -8.457 22.565 1.00 77.69 91 GLY A N 1
ATOM 704 C CA . GLY A 1 91 ? -7.494 -7.865 22.363 1.00 77.69 91 GLY A CA 1
ATOM 705 C C . GLY A 1 91 ? -7.498 -6.534 21.596 1.00 77.69 91 GLY A C 1
ATOM 706 O O . GLY A 1 91 ? -8.558 -5.929 21.441 1.00 77.69 91 GLY A O 1
ATOM 707 N N . VAL A 1 92 ? -6.343 -6.090 21.088 1.00 83.50 92 VAL A N 1
ATOM 708 C CA . VAL A 1 92 ? -6.198 -4.888 20.260 1.00 83.50 92 VAL A CA 1
ATOM 709 C C . VAL A 1 92 ? -5.988 -5.299 18.805 1.00 83.50 92 VAL A C 1
ATOM 711 O O . VAL A 1 92 ? -5.050 -6.028 18.475 1.00 83.50 92 VAL A O 1
ATOM 714 N N . ALA A 1 93 ? -6.854 -4.808 17.919 1.00 88.81 93 ALA A N 1
ATOM 715 C CA . ALA A 1 93 ? -6.698 -4.994 16.482 1.00 88.81 93 ALA A CA 1
ATOM 716 C C . ALA A 1 93 ? -5.623 -4.043 15.930 1.00 88.81 93 ALA A C 1
ATOM 718 O O . ALA A 1 93 ? -5.659 -2.830 16.165 1.00 88.81 93 ALA A O 1
ATOM 719 N N . ARG A 1 94 ? -4.670 -4.596 15.179 1.00 93.75 94 ARG A N 1
ATOM 720 C CA . ARG A 1 94 ? -3.617 -3.861 14.469 1.00 93.75 94 ARG A CA 1
ATOM 721 C C . ARG A 1 94 ? -3.612 -4.280 13.011 1.00 93.75 94 ARG A C 1
ATOM 723 O O . ARG A 1 94 ? -3.597 -5.471 12.718 1.00 93.75 94 ARG A O 1
ATOM 730 N N . LEU A 1 95 ? -3.552 -3.322 12.099 1.00 95.62 95 LEU A N 1
ATOM 731 C CA . LEU A 1 95 ? -3.373 -3.636 10.683 1.00 95.62 95 LEU A CA 1
ATOM 732 C C . LEU A 1 95 ? -1.881 -3.754 10.402 1.00 95.62 95 LEU A C 1
ATOM 734 O O . LEU A 1 95 ? -1.091 -2.945 10.896 1.00 95.62 95 LEU A O 1
ATOM 738 N N . TYR A 1 96 ? -1.489 -4.728 9.590 1.00 95.69 96 TYR A N 1
ATOM 739 C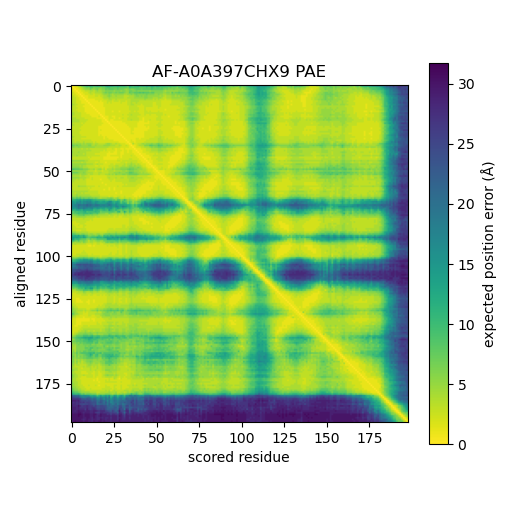 CA . TYR A 1 96 ? -0.127 -4.830 9.087 1.00 95.69 96 TYR A CA 1
ATOM 740 C C . TYR A 1 96 ? -0.097 -4.690 7.570 1.00 95.69 96 TYR A C 1
ATOM 742 O O . TYR A 1 96 ? -0.977 -5.171 6.862 1.00 95.69 96 TYR A O 1
ATOM 750 N N . GLN A 1 97 ? 0.963 -4.063 7.076 1.00 95.56 97 GLN A N 1
ATOM 751 C CA . GLN A 1 97 ? 1.335 -4.044 5.672 1.00 95.56 97 GLN A CA 1
ATOM 752 C C . GLN A 1 97 ? 2.808 -4.428 5.569 1.00 95.56 97 GLN A C 1
ATOM 754 O O . GLN A 1 97 ? 3.690 -3.726 6.068 1.00 95.56 97 GLN A O 1
ATOM 759 N N . MET A 1 98 ? 3.071 -5.558 4.930 1.00 95.25 98 MET A N 1
ATOM 760 C CA . MET A 1 98 ? 4.402 -6.066 4.645 1.00 95.25 98 MET A CA 1
ATOM 761 C C . MET A 1 98 ? 4.650 -5.976 3.143 1.00 95.25 98 MET A C 1
ATOM 763 O O . MET A 1 98 ? 3.843 -6.460 2.356 1.00 95.25 98 MET A O 1
ATOM 767 N N . VAL A 1 99 ? 5.764 -5.365 2.749 1.00 93.81 99 VAL A N 1
ATOM 768 C CA . VAL A 1 99 ? 6.164 -5.221 1.347 1.00 93.81 99 VAL A CA 1
ATOM 769 C C . VAL A 1 99 ? 7.586 -5.733 1.175 1.00 93.81 99 VAL A C 1
ATOM 771 O O . VAL A 1 99 ? 8.507 -5.288 1.860 1.00 93.81 99 VAL A O 1
ATOM 774 N N . GLU A 1 100 ? 7.759 -6.670 0.254 1.00 92.25 100 GLU A N 1
ATOM 775 C CA . GLU A 1 100 ? 9.029 -7.306 -0.079 1.00 92.25 100 GLU A CA 1
ATOM 776 C C . GLU A 1 100 ? 9.388 -6.977 -1.526 1.00 92.25 100 GLU A C 1
ATOM 778 O O . GLU A 1 100 ? 8.785 -7.485 -2.472 1.00 92.25 100 GLU A O 1
ATOM 783 N N . TYR A 1 101 ? 10.379 -6.112 -1.705 1.00 88.75 101 TYR A N 1
ATOM 784 C CA . TYR A 1 101 ? 10.855 -5.685 -3.013 1.00 88.75 101 TYR A CA 1
ATOM 785 C C . TYR A 1 101 ? 11.770 -6.741 -3.613 1.00 88.75 101 TYR A C 1
ATOM 787 O O . TYR A 1 101 ? 12.765 -7.149 -3.005 1.00 88.75 101 TYR A O 1
ATOM 795 N N . VAL A 1 102 ? 11.455 -7.143 -4.838 1.00 82.50 102 VAL A N 1
ATOM 796 C CA . VAL A 1 102 ? 12.177 -8.168 -5.582 1.00 82.50 102 VAL A CA 1
ATOM 797 C C . VAL A 1 102 ? 13.060 -7.513 -6.632 1.00 82.50 102 VAL A C 1
ATOM 799 O O . VAL A 1 102 ? 12.605 -6.691 -7.428 1.00 82.50 102 VAL A O 1
ATOM 802 N N . ASP A 1 103 ? 14.327 -7.921 -6.676 1.00 70.69 103 ASP A N 1
ATOM 803 C CA . ASP A 1 103 ? 15.202 -7.555 -7.781 1.00 70.69 103 ASP A CA 1
ATOM 804 C C . ASP A 1 103 ? 15.003 -8.497 -8.972 1.00 70.69 103 ASP A C 1
ATOM 806 O O . ASP A 1 103 ? 15.476 -9.635 -8.999 1.00 70.69 103 ASP A O 1
ATOM 810 N N . LEU A 1 104 ? 14.312 -7.988 -9.990 1.00 65.38 104 LEU A N 1
ATOM 811 C CA . LEU A 1 104 ? 14.083 -8.703 -11.240 1.00 65.38 104 LEU A CA 1
ATOM 812 C C . LEU A 1 104 ? 15.325 -8.795 -12.137 1.00 65.38 104 LEU A C 1
ATOM 814 O O . LEU A 1 104 ? 15.328 -9.600 -13.069 1.00 65.38 104 LEU A O 1
ATOM 818 N N . VAL A 1 105 ? 16.398 -8.033 -11.886 1.00 55.88 105 VAL A N 1
ATOM 819 C CA . VAL A 1 105 ? 17.645 -8.140 -12.670 1.00 55.88 105 VAL A CA 1
ATOM 820 C C . VAL A 1 105 ? 18.242 -9.550 -12.543 1.00 55.88 105 VAL A C 1
ATOM 822 O O . VAL A 1 105 ? 18.790 -10.090 -13.508 1.00 55.88 105 VAL A O 1
ATOM 825 N N . HIS A 1 106 ? 18.035 -10.206 -11.400 1.00 49.66 106 HIS A N 1
ATOM 826 C CA . HIS A 1 106 ? 18.404 -11.605 -11.184 1.00 49.66 106 HIS A CA 1
ATOM 827 C C . HIS A 1 106 ? 17.515 -12.613 -11.930 1.00 49.66 106 HIS A C 1
ATOM 829 O O . HIS A 1 106 ? 17.934 -13.749 -12.110 1.00 49.66 106 HIS A O 1
ATOM 835 N N . VAL A 1 107 ? 16.321 -12.220 -12.386 1.00 52.00 107 VAL A N 1
ATOM 836 C CA . VAL A 1 107 ? 15.382 -13.090 -13.121 1.00 52.00 107 VAL A CA 1
ATOM 837 C C . VAL A 1 107 ? 15.641 -13.043 -14.632 1.00 52.00 107 VAL A C 1
ATOM 839 O O . VAL A 1 107 ? 15.528 -14.059 -15.310 1.00 52.00 107 VAL A O 1
ATOM 842 N N . TYR A 1 108 ? 16.040 -11.883 -15.168 1.00 51.50 108 TYR A N 1
ATOM 843 C CA . TYR A 1 108 ? 16.259 -11.686 -16.611 1.00 51.50 108 TYR A CA 1
ATOM 844 C C . TYR A 1 108 ? 17.705 -11.901 -17.080 1.00 51.50 108 TYR A C 1
ATOM 846 O O . TYR A 1 108 ? 17.996 -11.789 -18.273 1.00 51.50 108 TYR A O 1
ATOM 854 N N . THR A 1 109 ? 18.639 -12.202 -16.178 1.00 53.72 109 THR A N 1
ATOM 855 C CA . THR A 1 109 ? 20.006 -12.555 -16.575 1.00 53.72 109 THR A CA 1
ATOM 856 C C . THR A 1 109 ? 20.053 -14.004 -17.056 1.00 53.72 109 THR A C 1
ATOM 858 O O . THR A 1 109 ? 19.539 -14.904 -16.407 1.00 53.72 109 THR A O 1
ATOM 861 N N . ALA A 1 110 ? 20.735 -14.266 -18.175 1.00 50.19 110 ALA A N 1
ATOM 862 C CA . ALA A 1 110 ? 20.853 -15.599 -18.792 1.00 50.19 110 ALA A CA 1
ATOM 863 C C . ALA A 1 110 ? 21.485 -16.696 -17.893 1.00 50.19 110 ALA A C 1
ATOM 865 O O . ALA A 1 110 ? 21.598 -17.846 -18.308 1.00 50.19 110 ALA A O 1
ATOM 866 N N . LYS A 1 111 ? 21.914 -16.347 -16.671 1.00 51.56 111 LYS A N 1
ATOM 867 C CA . LYS A 1 111 ? 22.422 -17.256 -15.630 1.00 51.56 111 LYS A CA 1
ATOM 868 C C . LYS A 1 111 ? 21.391 -17.589 -14.542 1.00 51.56 111 LYS A C 1
ATOM 870 O O . LYS A 1 111 ? 21.731 -18.315 -13.611 1.00 51.56 111 LYS A O 1
ATOM 875 N N . ALA A 1 112 ? 20.164 -17.078 -14.641 1.00 49.69 112 ALA A N 1
ATOM 876 C CA . ALA A 1 112 ? 19.072 -17.382 -13.728 1.00 49.69 112 ALA A CA 1
ATOM 877 C C . ALA A 1 112 ? 18.595 -18.826 -13.943 1.00 49.69 112 ALA A C 1
ATOM 879 O O . ALA A 1 112 ? 17.623 -19.102 -14.641 1.00 49.69 112 ALA A O 1
ATOM 880 N N . THR A 1 113 ? 19.309 -19.795 -13.375 1.00 49.06 113 THR A N 1
ATOM 881 C CA . THR A 1 113 ? 18.737 -21.124 -13.169 1.00 49.06 113 THR A CA 1
ATOM 882 C C . THR A 1 113 ? 17.553 -20.980 -12.219 1.00 49.06 113 THR A C 1
ATOM 884 O O . THR A 1 113 ? 17.714 -20.440 -11.126 1.00 49.06 113 THR A O 1
ATOM 887 N N . TRP A 1 114 ? 16.395 -21.530 -12.596 1.00 51.91 114 TRP A N 1
ATOM 888 C CA . TRP A 1 114 ? 15.162 -21.646 -11.794 1.00 51.91 114 TRP A CA 1
ATOM 889 C C . TRP A 1 114 ? 15.346 -22.277 -10.390 1.00 51.91 114 TRP A C 1
ATOM 891 O O . TRP A 1 114 ? 14.383 -22.438 -9.649 1.00 51.91 114 TRP A O 1
ATOM 901 N N . SER A 1 115 ? 16.572 -22.657 -10.020 1.00 51.62 115 SER A N 1
ATOM 902 C CA . SER A 1 115 ? 16.977 -23.211 -8.729 1.00 51.62 115 SER A CA 1
ATOM 903 C C . SER A 1 115 ? 17.386 -22.165 -7.683 1.00 51.62 115 SER A C 1
ATOM 905 O O . SER A 1 115 ? 17.604 -22.533 -6.528 1.00 51.62 115 SER A O 1
ATOM 907 N N . GLN A 1 116 ? 17.523 -20.882 -8.039 1.00 53.81 116 GLN A N 1
ATOM 908 C CA . GLN A 1 116 ? 17.850 -19.832 -7.069 1.00 53.81 116 GLN A CA 1
ATOM 909 C C . GLN A 1 116 ? 16.578 -19.164 -6.542 1.00 53.81 116 GLN A C 1
ATOM 911 O O . GLN A 1 116 ? 15.799 -18.598 -7.304 1.00 53.81 116 GLN A O 1
ATOM 916 N N . ALA A 1 117 ? 16.379 -19.224 -5.222 1.00 58.38 117 ALA A N 1
ATOM 917 C CA . ALA A 1 117 ? 15.278 -18.530 -4.567 1.00 58.38 117 ALA A CA 1
ATOM 918 C C . ALA A 1 117 ? 15.376 -17.020 -4.818 1.00 58.38 117 ALA A C 1
ATOM 920 O O . ALA A 1 117 ? 16.438 -16.421 -4.618 1.00 58.38 117 ALA A O 1
ATOM 921 N N . ILE A 1 118 ? 14.256 -16.414 -5.214 1.00 64.88 118 ILE A N 1
ATOM 922 C CA . ILE A 1 118 ? 14.123 -14.963 -5.326 1.00 64.88 118 ILE A CA 1
ATOM 923 C C . ILE A 1 118 ? 14.374 -14.366 -3.939 1.00 64.88 118 ILE A C 1
ATOM 925 O O . ILE A 1 118 ? 13.674 -14.689 -2.980 1.00 64.88 118 ILE A O 1
ATOM 929 N N . ARG A 1 119 ? 15.401 -13.521 -3.822 1.00 67.44 119 ARG A N 1
ATOM 930 C CA . ARG A 1 119 ? 15.738 -12.855 -2.561 1.00 67.44 119 ARG A CA 1
ATOM 931 C C . ARG A 1 119 ? 15.132 -11.455 -2.535 1.00 67.44 119 ARG A C 1
ATOM 933 O O . ARG A 1 119 ? 15.314 -10.722 -3.510 1.00 67.44 119 ARG A O 1
ATOM 940 N N . PRO A 1 120 ? 14.477 -11.053 -1.434 1.00 74.81 120 PRO A N 1
ATOM 941 C CA . PRO A 1 120 ? 14.082 -9.669 -1.276 1.00 74.81 120 PRO A CA 1
ATOM 942 C C . PRO A 1 120 ? 15.328 -8.793 -1.141 1.00 74.81 120 PRO A C 1
ATOM 944 O O . PRO A 1 120 ? 16.268 -9.113 -0.406 1.00 74.81 120 PRO A O 1
ATOM 947 N N . VAL A 1 121 ? 15.339 -7.679 -1.866 1.00 84.69 121 VAL A N 1
ATOM 948 C CA . VAL A 1 121 ? 16.388 -6.659 -1.752 1.00 84.69 121 VAL A CA 1
ATOM 949 C C . VAL A 1 121 ? 16.027 -5.597 -0.722 1.00 84.69 121 VAL A C 1
ATOM 951 O O . VAL A 1 121 ? 16.910 -5.051 -0.070 1.00 84.69 121 VAL A O 1
ATOM 954 N N . CYS A 1 122 ? 14.738 -5.360 -0.493 1.00 87.25 122 CYS A N 1
ATOM 955 C CA . CYS A 1 122 ? 14.259 -4.518 0.592 1.00 87.25 122 CYS A CA 1
ATOM 956 C C . CYS A 1 122 ? 12.969 -5.098 1.168 1.00 87.25 122 CYS A C 1
ATOM 958 O O . CYS A 1 122 ? 12.100 -5.524 0.417 1.00 87.25 122 CYS A O 1
ATOM 960 N N . SER A 1 123 ? 12.853 -5.075 2.491 1.00 90.62 123 SER A N 1
ATOM 961 C CA . SER A 1 123 ? 11.687 -5.558 3.228 1.00 90.62 123 SER A CA 1
ATOM 962 C C . SER A 1 123 ? 11.166 -4.430 4.100 1.00 90.62 123 SER A C 1
ATOM 964 O O . SER A 1 123 ? 11.919 -3.902 4.926 1.00 90.62 123 SER A O 1
ATOM 966 N N . THR A 1 124 ? 9.896 -4.069 3.969 1.00 90.94 124 THR A N 1
ATOM 967 C CA . THR A 1 124 ? 9.241 -3.093 4.842 1.00 90.94 124 THR A CA 1
ATOM 968 C C . THR A 1 124 ? 8.074 -3.732 5.569 1.00 90.94 124 THR A C 1
ATOM 970 O O . THR A 1 124 ? 7.266 -4.417 4.955 1.00 90.94 124 THR A O 1
ATOM 973 N N . LEU A 1 125 ? 7.966 -3.470 6.867 1.00 93.38 125 LEU A N 1
ATOM 974 C CA . LEU A 1 125 ? 6.801 -3.804 7.677 1.00 93.38 125 LEU A CA 1
ATOM 975 C C . LEU A 1 125 ? 6.264 -2.515 8.283 1.00 93.38 125 LEU A C 1
ATOM 977 O O . LEU A 1 125 ? 7.016 -1.804 8.951 1.00 93.38 125 LEU A O 1
ATOM 981 N N . THR A 1 126 ? 4.981 -2.248 8.084 1.00 93.06 126 THR A N 1
ATOM 982 C CA . THR A 1 126 ? 4.253 -1.145 8.705 1.00 93.06 126 THR A CA 1
ATOM 983 C C . THR A 1 126 ? 3.096 -1.711 9.511 1.00 93.06 126 THR A C 1
ATOM 985 O O . THR A 1 126 ? 2.348 -2.549 9.021 1.00 93.06 126 THR A O 1
ATOM 988 N N . LEU A 1 127 ? 2.971 -1.256 10.751 1.00 94.62 127 LEU A N 1
ATOM 989 C CA . LEU A 1 127 ? 1.873 -1.548 11.656 1.00 94.62 127 LEU A CA 1
ATOM 990 C C . LEU A 1 127 ? 1.079 -0.269 11.890 1.00 94.62 127 LEU A C 1
ATOM 992 O O . LEU A 1 127 ? 1.664 0.791 12.135 1.00 94.62 127 LEU A O 1
ATOM 996 N N . PHE A 1 128 ? -0.237 -0.403 11.848 1.00 94.31 128 PHE A N 1
ATOM 997 C CA . PHE A 1 128 ? -1.192 0.650 12.140 1.00 94.31 128 PHE A CA 1
ATOM 998 C C . PHE A 1 128 ? -2.003 0.236 13.362 1.00 94.31 128 PHE A C 1
ATOM 1000 O O . PHE A 1 128 ? -2.541 -0.871 13.419 1.00 94.31 128 PHE A O 1
ATOM 1007 N N . GLU A 1 129 ? -2.077 1.119 14.348 1.00 94.19 129 GLU A N 1
ATOM 1008 C CA . GLU A 1 129 ? -2.803 0.886 15.592 1.00 94.19 129 GLU A CA 1
ATOM 1009 C C . GLU A 1 129 ? -3.632 2.121 15.926 1.00 94.19 129 GLU A C 1
ATOM 1011 O O . GLU A 1 129 ? -3.115 3.239 15.898 1.00 94.19 129 GLU A O 1
ATOM 1016 N N . ALA A 1 130 ? -4.904 1.933 16.272 1.00 93.38 130 ALA A N 1
ATOM 1017 C CA . ALA A 1 130 ? -5.740 3.038 16.721 1.00 93.38 130 ALA A CA 1
ATOM 1018 C C . ALA A 1 130 ? -5.094 3.755 17.923 1.00 93.38 130 ALA A C 1
ATOM 1020 O O . ALA A 1 130 ? -4.470 3.138 18.803 1.00 93.38 130 ALA A O 1
ATOM 1021 N N . ASP A 1 131 ? -5.212 5.079 17.960 1.00 92.12 131 ASP A N 1
ATOM 1022 C CA . ASP A 1 131 ? -4.859 5.835 19.152 1.00 92.12 131 ASP A CA 1
ATOM 1023 C C . ASP A 1 131 ? -5.932 5.589 20.227 1.00 92.12 131 ASP A C 1
ATOM 1025 O O . ASP A 1 131 ? -7.115 5.836 19.977 1.00 92.12 131 ASP A O 1
ATOM 1029 N N . PRO A 1 132 ? -5.566 5.093 21.423 1.00 89.62 132 PRO A N 1
ATOM 1030 C CA . PRO A 1 132 ? -6.542 4.824 22.477 1.00 89.62 132 PRO A CA 1
ATOM 1031 C C . PRO A 1 132 ? -7.251 6.094 22.966 1.00 89.62 132 PRO A C 1
ATOM 1033 O O . PRO A 1 132 ? -8.312 5.996 23.578 1.00 89.62 132 PRO A O 1
ATOM 1036 N N . ASN A 1 133 ? -6.676 7.274 22.708 1.00 91.81 133 ASN A N 1
ATOM 1037 C CA . ASN A 1 133 ? -7.213 8.552 23.163 1.00 91.81 133 ASN A CA 1
ATOM 1038 C C . ASN A 1 133 ? -7.915 9.347 22.051 1.00 91.81 133 ASN A C 1
ATOM 1040 O O . ASN A 1 133 ? -8.583 10.334 22.356 1.00 91.81 133 ASN A O 1
ATOM 1044 N N . ASP A 1 134 ? -7.774 8.949 20.782 1.00 92.12 134 ASP A N 1
ATOM 1045 C CA . ASP A 1 134 ? -8.358 9.663 19.645 1.00 92.12 134 ASP A CA 1
ATOM 1046 C C . ASP A 1 134 ? -8.731 8.711 18.498 1.00 92.12 134 ASP A C 1
ATOM 1048 O O . ASP A 1 134 ? -7.891 8.205 17.760 1.00 92.12 134 ASP A O 1
ATOM 1052 N N . ILE A 1 135 ? -10.035 8.531 18.286 1.00 85.31 135 ILE A N 1
ATOM 1053 C CA . ILE A 1 135 ? -10.587 7.664 17.235 1.00 85.31 135 ILE A CA 1
ATOM 1054 C C . ILE A 1 135 ? -10.246 8.122 15.802 1.00 85.31 135 ILE A C 1
ATOM 1056 O O . ILE A 1 135 ? -10.410 7.353 14.855 1.00 85.31 135 ILE A O 1
ATOM 1060 N N . LYS A 1 136 ? -9.790 9.369 15.622 1.00 91.75 136 LYS A N 1
ATOM 1061 C CA . LYS A 1 136 ? -9.354 9.938 14.334 1.00 91.75 136 LYS A CA 1
ATOM 1062 C C . LYS A 1 136 ? -7.832 10.005 14.200 1.00 91.75 136 LYS A C 1
ATOM 1064 O O . LYS A 1 136 ? -7.325 10.695 13.313 1.00 91.75 136 LYS A O 1
ATOM 1069 N N . SER A 1 137 ? -7.119 9.312 15.079 1.00 93.81 137 SER A N 1
ATOM 1070 C CA . SER A 1 137 ? -5.670 9.209 15.078 1.00 93.81 137 SER A CA 1
ATOM 1071 C C . SER A 1 137 ? -5.265 7.742 14.994 1.00 93.81 137 SER A C 1
ATOM 1073 O O . SER A 1 137 ? -5.806 6.870 15.680 1.00 93.81 137 SER A O 1
ATOM 1075 N N . VAL A 1 138 ? -4.281 7.465 14.146 1.00 94.44 138 VAL A N 1
ATOM 1076 C CA . VAL A 1 138 ? -3.664 6.146 14.019 1.00 94.44 138 VAL A CA 1
ATOM 1077 C C . VAL A 1 138 ? -2.170 6.274 14.254 1.00 94.44 138 VAL A C 1
ATOM 1079 O O . VAL A 1 138 ? -1.477 7.052 13.595 1.00 94.44 138 VAL A O 1
ATOM 1082 N N . ARG A 1 139 ? -1.658 5.471 15.183 1.00 93.94 139 ARG A N 1
ATOM 1083 C CA . ARG A 1 139 ? -0.229 5.291 15.411 1.00 93.94 139 ARG A CA 1
ATOM 1084 C C . ARG A 1 139 ? 0.343 4.397 14.323 1.00 93.94 139 ARG A C 1
ATOM 1086 O O . ARG A 1 139 ? -0.189 3.327 14.036 1.00 93.94 139 ARG A O 1
ATOM 1093 N N . VAL A 1 140 ? 1.453 4.833 13.746 1.00 92.94 140 VAL A N 1
ATOM 1094 C CA . VAL A 1 140 ? 2.176 4.113 12.700 1.00 92.94 140 VAL A CA 1
ATOM 1095 C C . VAL A 1 140 ? 3.537 3.718 13.226 1.00 92.94 140 VAL A C 1
ATOM 1097 O O . VAL A 1 140 ? 4.295 4.567 13.697 1.00 92.94 140 VAL A O 1
ATOM 1100 N N . PHE A 1 141 ? 3.869 2.441 13.087 1.00 92.12 141 PHE A N 1
ATOM 1101 C CA . PHE A 1 141 ? 5.196 1.906 13.360 1.00 92.12 141 PHE A CA 1
ATOM 1102 C C . PHE A 1 141 ? 5.695 1.222 12.107 1.00 92.12 141 PHE A C 1
ATOM 1104 O O . PHE A 1 141 ? 5.082 0.275 11.632 1.00 92.12 141 PHE A O 1
ATOM 1111 N N . SER A 1 142 ? 6.813 1.677 11.565 1.00 89.69 142 SER A N 1
ATOM 1112 C CA . SER A 1 142 ? 7.330 1.131 10.326 1.00 89.69 142 SER A CA 1
ATOM 1113 C C . SER A 1 142 ? 8.820 0.859 10.390 1.00 89.69 142 SER A C 1
ATOM 1115 O O . SER A 1 142 ? 9.597 1.616 10.980 1.00 89.69 142 SER A O 1
ATOM 1117 N N . ARG A 1 143 ? 9.235 -0.245 9.774 1.00 89.69 143 ARG A N 1
ATOM 1118 C CA . ARG A 1 143 ? 10.626 -0.674 9.718 1.00 89.69 143 ARG A CA 1
ATOM 1119 C C . ARG A 1 143 ? 10.966 -1.191 8.332 1.00 89.69 143 ARG A C 1
ATOM 1121 O O . ARG A 1 143 ? 10.351 -2.130 7.848 1.00 89.69 143 ARG A O 1
ATOM 1128 N N . ALA A 1 144 ? 12.030 -0.636 7.765 1.00 87.56 144 ALA A N 1
ATOM 1129 C CA . ALA A 1 144 ? 12.640 -1.089 6.524 1.00 87.56 144 ALA A CA 1
ATOM 1130 C C . ALA A 1 144 ? 13.991 -1.770 6.796 1.00 87.56 144 ALA A C 1
ATOM 1132 O O . ALA A 1 144 ? 14.830 -1.235 7.542 1.00 87.56 144 ALA A O 1
ATOM 1133 N N . ARG A 1 145 ? 14.210 -2.930 6.174 1.00 88.19 145 ARG A N 1
ATOM 1134 C CA . ARG A 1 145 ? 15.485 -3.652 6.096 1.00 88.19 145 ARG A CA 1
ATOM 1135 C C . ARG A 1 145 ? 15.960 -3.667 4.645 1.00 88.19 145 ARG A C 1
ATOM 1137 O O . ARG A 1 145 ? 15.156 -3.806 3.732 1.00 88.19 145 ARG A O 1
ATOM 1144 N N . TYR A 1 146 ? 17.267 -3.535 4.455 1.00 84.44 146 TYR A N 1
ATOM 1145 C CA . TYR A 1 146 ? 17.899 -3.483 3.137 1.00 84.44 146 TYR A CA 1
ATOM 1146 C C . TYR A 1 146 ? 18.937 -4.588 3.032 1.00 84.44 146 TYR A C 1
ATOM 1148 O O . TYR A 1 146 ? 19.696 -4.816 3.982 1.00 84.44 146 TYR A O 1
ATOM 1156 N N . SER A 1 147 ? 18.988 -5.252 1.883 1.00 83.50 147 SER A N 1
ATOM 1157 C CA . SER A 1 147 ? 20.112 -6.108 1.531 1.00 83.50 147 SER A CA 1
ATOM 1158 C C . SER A 1 147 ? 21.319 -5.241 1.149 1.00 83.50 147 SER A C 1
ATOM 1160 O O . SER A 1 147 ? 21.178 -4.060 0.818 1.00 83.50 147 SER A O 1
ATOM 1162 N N . LYS A 1 148 ? 22.524 -5.819 1.178 1.00 78.06 148 LYS A N 1
ATOM 1163 C CA . LYS A 1 148 ? 23.741 -5.111 0.739 1.00 78.06 148 LYS A CA 1
ATOM 1164 C C . LYS A 1 148 ? 23.687 -4.707 -0.737 1.00 78.06 148 LYS A C 1
ATOM 1166 O O . LYS A 1 148 ? 24.299 -3.715 -1.109 1.00 78.06 148 LYS A O 1
ATOM 1171 N N . ASP A 1 149 ? 22.921 -5.448 -1.530 1.00 76.19 149 ASP A N 1
ATOM 1172 C CA . ASP A 1 149 ? 22.835 -5.311 -2.982 1.00 76.19 149 ASP A CA 1
ATOM 1173 C C . ASP A 1 149 ? 21.586 -4.521 -3.409 1.00 76.19 149 ASP A C 1
ATOM 1175 O O . ASP A 1 149 ? 21.140 -4.625 -4.549 1.00 76.19 149 ASP A O 1
ATOM 1179 N N . THR A 1 150 ? 20.986 -3.747 -2.494 1.00 77.31 150 THR A N 1
ATOM 1180 C CA . THR A 1 150 ? 19.768 -2.978 -2.778 1.00 77.31 150 THR A CA 1
ATOM 1181 C C . THR A 1 150 ? 20.023 -1.968 -3.907 1.00 77.31 150 THR A C 1
ATOM 1183 O O . THR A 1 150 ? 20.890 -1.098 -3.777 1.00 77.31 150 THR A O 1
ATOM 1186 N N . PRO A 1 151 ? 19.249 -2.014 -5.006 1.00 74.75 151 PRO A N 1
ATOM 1187 C CA . PRO A 1 151 ? 19.358 -1.047 -6.091 1.00 74.75 151 PRO A CA 1
ATOM 1188 C C . PRO A 1 151 ? 19.170 0.404 -5.626 1.00 74.75 151 PRO A C 1
ATOM 1190 O O . PRO A 1 151 ? 18.329 0.707 -4.776 1.00 74.75 151 PRO A O 1
ATOM 1193 N N . SER A 1 152 ? 19.898 1.337 -6.248 1.00 76.56 152 SER A N 1
ATOM 1194 C CA . SER A 1 152 ? 19.829 2.765 -5.901 1.00 76.56 152 SER A CA 1
ATOM 1195 C C . SER A 1 152 ? 18.422 3.391 -5.944 1.00 76.56 152 SER A C 1
ATOM 1197 O O . SER A 1 152 ? 18.153 4.220 -5.075 1.00 76.56 152 SER A O 1
ATOM 1199 N N . PRO A 1 153 ? 17.493 3.009 -6.849 1.00 74.25 153 PRO A N 1
ATOM 1200 C CA . PRO A 1 153 ? 16.139 3.570 -6.848 1.00 74.25 153 PRO A CA 1
ATOM 1201 C C . PRO A 1 153 ? 15.348 3.185 -5.593 1.00 74.25 153 PRO A C 1
ATOM 1203 O O . PRO A 1 153 ? 14.694 4.035 -4.997 1.00 74.25 153 PRO A O 1
ATOM 1206 N N . LEU A 1 154 ? 15.480 1.936 -5.133 1.00 76.50 154 LEU A N 1
ATOM 1207 C CA . LEU A 1 154 ? 14.861 1.478 -3.887 1.00 76.50 154 LEU A CA 1
ATOM 1208 C C . LEU A 1 154 ? 15.477 2.185 -2.680 1.00 76.50 154 LEU A C 1
ATOM 1210 O O . LEU A 1 154 ? 14.765 2.651 -1.793 1.00 76.50 154 LEU A O 1
ATOM 1214 N N . HIS A 1 155 ? 16.799 2.368 -2.678 1.00 77.19 155 HIS A N 1
ATOM 1215 C CA . HIS A 1 155 ? 17.444 3.180 -1.652 1.00 77.19 155 HIS A CA 1
ATOM 1216 C C . HIS A 1 155 ? 16.920 4.618 -1.610 1.00 77.19 155 HIS A C 1
ATOM 1218 O O . HIS A 1 155 ? 16.823 5.165 -0.515 1.00 77.19 155 HIS A O 1
ATOM 1224 N N . GLN A 1 156 ? 16.591 5.226 -2.755 1.00 77.50 156 GLN A N 1
ATOM 1225 C CA . GLN A 1 156 ? 16.031 6.580 -2.832 1.00 77.50 156 GLN A CA 1
ATOM 1226 C C . GLN A 1 156 ? 14.593 6.644 -2.306 1.00 77.50 156 GLN A C 1
ATOM 1228 O O . GLN A 1 156 ? 14.300 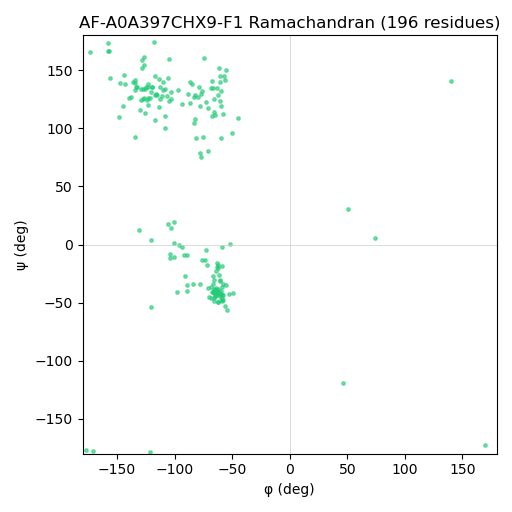7.518 -1.492 1.00 77.50 156 GLN A O 1
ATOM 1233 N N . MET A 1 157 ? 13.732 5.698 -2.699 1.00 74.12 157 MET A N 1
ATOM 1234 C CA . MET A 1 157 ? 12.340 5.616 -2.224 1.00 74.12 157 MET A CA 1
ATOM 1235 C C . MET A 1 157 ? 12.235 5.494 -0.705 1.00 74.12 157 MET A C 1
ATOM 1237 O O . MET A 1 157 ? 11.309 6.022 -0.098 1.00 74.12 157 MET A O 1
ATOM 1241 N N . HIS A 1 158 ? 13.194 4.810 -0.086 1.00 74.19 158 HIS A N 1
ATOM 1242 C CA . HIS A 1 158 ? 13.184 4.578 1.352 1.00 74.19 158 HIS A CA 1
ATOM 1243 C C . HIS A 1 158 ? 14.203 5.432 2.127 1.00 74.19 158 HIS A C 1
ATOM 1245 O O . HIS A 1 158 ? 14.511 5.143 3.293 1.00 74.19 158 HIS A O 1
ATOM 1251 N N . GLN A 1 159 ? 14.718 6.510 1.516 1.00 76.12 159 GLN A N 1
ATOM 1252 C CA . GLN A 1 159 ? 15.371 7.568 2.289 1.00 76.12 159 GLN A CA 1
ATOM 1253 C C . GLN A 1 159 ? 14.359 8.165 3.276 1.00 76.12 159 GLN A C 1
ATOM 1255 O O . GLN A 1 159 ? 13.184 8.287 2.927 1.00 76.12 159 GLN A O 1
ATOM 1260 N N . PRO A 1 160 ? 14.785 8.580 4.484 1.00 74.56 160 PRO A N 1
ATOM 1261 C CA . PRO A 1 160 ? 13.862 9.083 5.499 1.00 74.56 160 PRO A CA 1
ATOM 1262 C C . PRO A 1 160 ? 12.873 10.155 5.002 1.00 74.56 160 PRO A C 1
ATOM 1264 O O . PRO A 1 160 ? 11.701 10.017 5.333 1.00 74.56 160 PRO A O 1
ATOM 1267 N N . PRO A 1 161 ? 13.263 11.152 4.175 1.00 75.38 161 PRO A N 1
ATOM 1268 C CA . PRO A 1 161 ? 12.318 12.149 3.664 1.00 75.38 161 PRO A CA 1
ATOM 1269 C C . PRO A 1 161 ? 11.253 11.561 2.730 1.00 75.38 161 PRO A C 1
ATOM 1271 O O . PRO A 1 161 ? 10.069 11.782 2.950 1.00 75.38 161 PRO A O 1
ATOM 1274 N N . ALA A 1 162 ? 11.655 10.760 1.738 1.00 74.94 162 ALA A N 1
ATOM 1275 C CA . ALA A 1 162 ? 10.728 10.150 0.781 1.00 74.94 162 ALA A CA 1
ATOM 1276 C C . ALA A 1 162 ? 9.777 9.157 1.466 1.00 74.94 162 ALA A C 1
ATOM 1278 O O . ALA A 1 162 ? 8.581 9.117 1.186 1.00 74.94 162 ALA A O 1
ATOM 1279 N N . TYR A 1 163 ? 10.296 8.392 2.428 1.00 73.31 163 TYR A N 1
ATOM 1280 C CA . TYR A 1 163 ? 9.478 7.480 3.215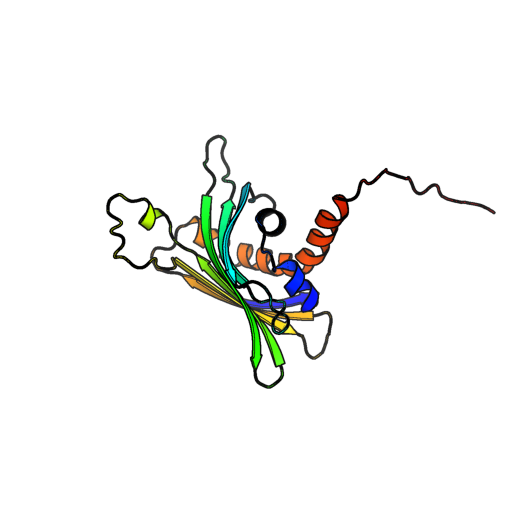 1.00 73.31 163 TYR A CA 1
ATOM 1281 C C . TYR A 1 163 ? 8.511 8.217 4.145 1.00 73.31 163 TYR A C 1
ATOM 1283 O O . TYR A 1 163 ? 7.389 7.770 4.362 1.00 73.31 163 TYR A O 1
ATOM 1291 N N . TRP A 1 164 ? 8.939 9.346 4.709 1.00 75.94 164 TRP A N 1
ATOM 1292 C CA . TRP A 1 164 ? 8.077 10.193 5.523 1.00 75.94 164 TRP A CA 1
ATOM 1293 C C . TRP A 1 164 ? 6.937 10.790 4.694 1.00 75.94 164 TRP A C 1
ATOM 1295 O O . TRP A 1 164 ? 5.787 10.722 5.117 1.00 75.94 164 TRP A O 1
ATOM 1305 N N . GLU A 1 165 ? 7.228 11.295 3.494 1.00 79.88 165 GLU A N 1
ATOM 1306 C CA . GLU A 1 165 ? 6.211 11.766 2.545 1.00 79.88 165 GLU A CA 1
ATOM 1307 C C . GLU A 1 165 ? 5.220 10.656 2.175 1.00 79.88 165 GLU A C 1
ATOM 1309 O O . GLU A 1 165 ? 4.010 10.882 2.216 1.00 79.88 165 GLU A O 1
ATOM 1314 N N . TYR A 1 166 ? 5.713 9.438 1.919 1.00 81.62 166 TYR A N 1
ATOM 1315 C CA . TYR A 1 166 ? 4.866 8.262 1.714 1.00 81.62 166 TYR A CA 1
ATOM 1316 C C . TYR A 1 166 ? 3.929 8.028 2.907 1.00 81.62 166 TYR A C 1
ATOM 1318 O O . TYR A 1 166 ? 2.714 7.959 2.733 1.00 81.62 166 TYR A O 1
ATOM 1326 N N . VAL A 1 167 ? 4.459 7.962 4.133 1.00 79.81 167 VAL A N 1
ATOM 1327 C CA . VAL A 1 167 ? 3.641 7.715 5.334 1.00 79.81 167 VAL A CA 1
ATOM 1328 C C . VAL A 1 167 ? 2.616 8.830 5.548 1.00 79.81 167 VAL A C 1
ATOM 1330 O O . VAL A 1 167 ? 1.460 8.540 5.843 1.00 79.81 167 VAL A O 1
ATOM 1333 N N . LEU A 1 168 ? 2.994 10.095 5.349 1.00 83.06 168 LEU A N 1
ATOM 1334 C CA . LEU A 1 168 ? 2.065 11.222 5.452 1.00 83.06 168 LEU A CA 1
ATOM 1335 C C . LEU A 1 168 ? 0.955 11.167 4.399 1.00 83.06 168 LEU A C 1
ATOM 1337 O O . LEU A 1 168 ? -0.191 11.495 4.706 1.00 83.06 168 LEU A O 1
ATOM 1341 N N . SER A 1 169 ? 1.265 10.729 3.177 1.00 86.31 169 SER A N 1
ATOM 1342 C CA . SER A 1 169 ? 0.268 10.616 2.110 1.00 86.31 169 SER A CA 1
ATOM 1343 C C . SER A 1 169 ? -0.827 9.588 2.418 1.00 86.31 169 SER A C 1
ATOM 1345 O O . SER A 1 169 ? -1.954 9.742 1.949 1.00 86.31 169 SER A O 1
ATOM 1347 N N . LEU A 1 170 ? -0.565 8.610 3.297 1.00 86.88 170 LEU A N 1
ATOM 1348 C CA . LEU A 1 170 ? -1.586 7.669 3.771 1.00 86.88 170 LEU A CA 1
ATOM 1349 C C . LEU A 1 170 ? -2.742 8.372 4.500 1.00 86.88 170 LEU A C 1
ATOM 1351 O O . LEU A 1 170 ? -3.878 7.909 4.410 1.00 86.88 170 LEU A O 1
ATOM 1355 N N . ALA A 1 171 ? -2.492 9.504 5.172 1.00 87.88 171 ALA A N 1
ATOM 1356 C CA . ALA A 1 171 ? -3.542 10.247 5.874 1.00 87.88 171 ALA A CA 1
ATOM 1357 C C . ALA A 1 171 ? -4.589 10.847 4.918 1.00 87.88 171 ALA A C 1
ATOM 1359 O O . ALA A 1 171 ? -5.757 10.967 5.276 1.00 87.88 171 ALA A O 1
ATOM 1360 N N . SER A 1 172 ? -4.195 11.208 3.693 1.00 89.44 172 SER A N 1
ATOM 1361 C CA . SER A 1 172 ? -5.095 11.788 2.685 1.00 89.44 172 SER A CA 1
ATOM 1362 C C . SER A 1 172 ? -5.500 10.804 1.582 1.00 89.44 172 SER A C 1
ATOM 1364 O O . SER A 1 172 ? -6.382 11.120 0.773 1.00 89.44 172 SER A O 1
ATOM 1366 N N . LEU A 1 173 ? -4.896 9.611 1.541 1.00 91.31 173 LEU A N 1
ATOM 1367 C CA . LEU A 1 173 ? -5.091 8.625 0.478 1.00 91.31 173 LEU A CA 1
ATOM 1368 C C . LEU A 1 173 ? -6.552 8.173 0.364 1.00 91.31 173 LEU A C 1
ATOM 1370 O O . LEU A 1 173 ? -7.087 8.149 -0.743 1.00 91.31 173 LEU A O 1
ATOM 1374 N N . ALA A 1 174 ? -7.226 7.892 1.484 1.00 92.12 174 ALA A N 1
ATOM 1375 C CA . ALA A 1 174 ? -8.631 7.473 1.479 1.00 92.12 174 ALA A CA 1
ATOM 1376 C C . ALA A 1 174 ? -9.544 8.517 0.813 1.00 92.12 174 ALA A C 1
ATOM 1378 O O . ALA A 1 174 ? -10.352 8.194 -0.056 1.00 92.12 174 ALA A O 1
ATOM 1379 N N . VAL A 1 175 ? -9.389 9.790 1.189 1.00 91.00 175 VAL A N 1
ATOM 1380 C CA . VAL A 1 175 ? -10.176 10.900 0.631 1.00 91.00 175 VAL A CA 1
ATOM 1381 C C . VAL A 1 175 ? -9.860 11.090 -0.850 1.00 91.00 175 VAL A C 1
ATOM 1383 O O . VAL A 1 175 ? -10.774 11.183 -1.667 1.00 91.00 175 VAL A O 1
ATOM 1386 N N . SER A 1 176 ? -8.575 11.084 -1.209 1.00 91.62 176 SER A N 1
ATOM 1387 C CA . SER A 1 176 ? -8.123 11.238 -2.596 1.00 91.62 176 SER A CA 1
ATOM 1388 C C . SER A 1 176 ? -8.679 10.131 -3.492 1.00 91.62 176 SER A C 1
ATOM 1390 O O . SER A 1 176 ? -9.180 10.395 -4.583 1.00 91.62 176 SER A O 1
ATOM 1392 N N . ARG A 1 177 ? -8.670 8.889 -3.003 1.00 92.25 177 ARG A N 1
ATOM 1393 C CA . ARG A 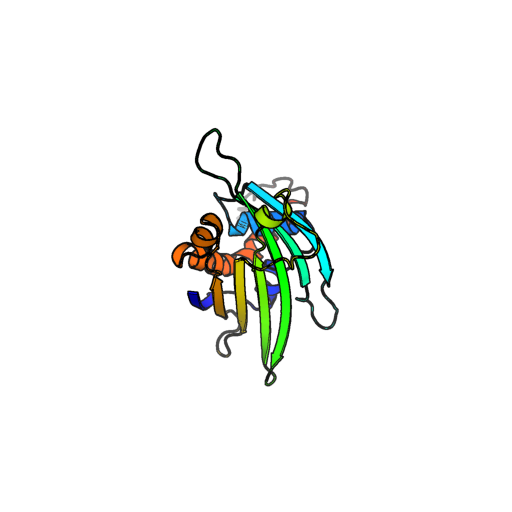1 177 ? -9.182 7.730 -3.732 1.00 92.25 177 ARG A CA 1
ATOM 1394 C C . ARG A 1 177 ? -10.700 7.785 -3.918 1.00 92.25 177 ARG A C 1
ATOM 1396 O O . ARG A 1 177 ? -11.165 7.565 -5.031 1.00 92.25 177 ARG A O 1
ATOM 1403 N N . ARG A 1 178 ? -11.463 8.205 -2.899 1.00 91.81 178 ARG A N 1
ATOM 1404 C CA . ARG A 1 178 ? -12.916 8.442 -3.031 1.00 91.81 178 ARG A CA 1
ATOM 1405 C C . ARG A 1 178 ? -13.241 9.499 -4.082 1.00 91.81 178 ARG A C 1
ATOM 1407 O O . ARG A 1 178 ? -14.203 9.330 -4.824 1.00 91.81 178 ARG A O 1
ATOM 1414 N N . LEU A 1 179 ? -12.451 10.573 -4.160 1.00 88.69 179 LEU A N 1
ATOM 1415 C CA . LEU A 1 179 ? -12.628 11.611 -5.182 1.00 88.69 179 LEU A CA 1
ATOM 1416 C C . LEU A 1 179 ? -12.412 11.050 -6.594 1.00 88.69 179 LEU A C 1
ATOM 1418 O O . LEU A 1 179 ? -13.208 11.324 -7.492 1.00 88.69 179 LEU A O 1
ATOM 1422 N N . VAL A 1 180 ? -11.379 10.223 -6.782 1.00 86.94 180 VAL A N 1
ATOM 1423 C CA . VAL A 1 180 ? -11.118 9.549 -8.063 1.00 86.94 180 VAL A CA 1
ATOM 1424 C C . VAL A 1 180 ? -12.245 8.570 -8.404 1.00 86.94 180 VAL A C 1
ATOM 1426 O O . VAL A 1 180 ? -12.751 8.593 -9.522 1.00 86.94 180 VAL A O 1
ATOM 1429 N N . ASP A 1 181 ? -12.713 7.771 -7.448 1.00 82.38 181 ASP A N 1
ATOM 1430 C CA . ASP A 1 181 ? -13.795 6.810 -7.685 1.00 82.38 181 ASP A CA 1
ATOM 1431 C C . ASP A 1 181 ? -15.133 7.510 -8.011 1.00 82.38 181 ASP A C 1
ATOM 1433 O O . ASP A 1 181 ? -15.863 7.082 -8.912 1.00 82.38 181 ASP A O 1
ATOM 1437 N N . ALA A 1 182 ? -15.429 8.638 -7.354 1.00 79.12 182 ALA A N 1
ATOM 1438 C CA . ALA A 1 182 ? -16.655 9.413 -7.556 1.00 79.12 182 ALA A CA 1
ATOM 1439 C C . ALA A 1 182 ? -16.754 10.072 -8.945 1.00 79.12 182 ALA A C 1
ATOM 1441 O O . ALA A 1 182 ? -17.860 10.278 -9.448 1.00 79.12 182 ALA A O 1
ATOM 1442 N N . THR A 1 183 ? -15.624 10.375 -9.592 1.00 61.12 183 THR A N 1
ATOM 1443 C CA . THR A 1 183 ? -15.604 11.003 -10.932 1.00 61.12 183 THR A CA 1
ATOM 1444 C C . THR A 1 183 ? -16.006 10.060 -12.072 1.00 61.12 183 THR A C 1
ATOM 1446 O O . THR A 1 183 ? -16.172 10.506 -13.205 1.00 61.12 183 THR A O 1
ATOM 1449 N N . SER A 1 184 ? -16.236 8.772 -11.790 1.00 54.16 184 SER A N 1
ATOM 1450 C CA . SER A 1 184 ? -16.771 7.811 -12.769 1.00 54.16 184 SER A CA 1
ATOM 1451 C C . SER A 1 184 ? -18.281 7.943 -13.030 1.00 54.16 184 SER A C 1
ATOM 1453 O O . SER A 1 184 ? -18.783 7.400 -14.016 1.00 54.16 184 SER A O 1
ATOM 1455 N N . LEU A 1 185 ? -19.011 8.687 -12.193 1.00 51.09 185 LEU A N 1
ATOM 1456 C CA . LEU A 1 185 ? -20.399 9.066 -12.452 1.00 51.09 185 LEU A CA 1
ATOM 1457 C C . LEU A 1 185 ? -20.403 10.287 -13.374 1.00 51.09 185 LEU A C 1
ATOM 1459 O O . LEU A 1 185 ? -19.733 11.271 -13.082 1.00 51.09 185 LEU A O 1
ATOM 1463 N N . VAL A 1 186 ? -21.155 10.238 -14.477 1.00 47.06 186 VAL A N 1
ATOM 1464 C CA . VAL A 1 186 ? -21.341 11.349 -15.428 1.00 47.06 186 VAL A CA 1
ATOM 1465 C C . VAL A 1 186 ? -21.720 12.634 -14.679 1.00 47.06 186 VAL A C 1
ATOM 1467 O O . VAL A 1 186 ? -22.887 12.872 -14.363 1.00 47.06 186 VAL A O 1
ATOM 1470 N N . GLN A 1 187 ? -20.728 13.478 -14.395 1.00 50.75 187 GLN A N 1
ATOM 1471 C CA . GLN A 1 187 ? -20.937 14.791 -13.803 1.00 50.75 187 GLN A CA 1
ATOM 1472 C C . GLN A 1 187 ? -21.340 15.745 -14.923 1.00 50.75 187 GLN A C 1
ATOM 1474 O O . GLN A 1 187 ? -20.510 16.359 -15.590 1.00 50.75 187 GLN A O 1
ATOM 1479 N N . HIS A 1 188 ? -22.644 15.868 -15.151 1.00 52.41 188 HIS A N 1
ATOM 1480 C CA . HIS A 1 188 ? -23.166 17.073 -15.773 1.00 52.41 188 HIS A CA 1
ATOM 1481 C C . HIS A 1 188 ? -22.901 18.203 -14.777 1.00 52.41 188 HIS A C 1
ATOM 1483 O O . HIS A 1 188 ? -23.432 18.214 -13.668 1.00 52.41 188 HIS A O 1
ATOM 1489 N N . TRP A 1 189 ? -22.000 19.109 -15.141 1.00 52.78 189 TRP A N 1
ATOM 1490 C CA . TRP A 1 189 ? -21.726 20.299 -14.353 1.00 52.78 189 TRP A CA 1
ATOM 1491 C C . TRP A 1 189 ? -23.027 21.096 -14.203 1.00 52.78 189 TRP A C 1
ATOM 1493 O O . TRP A 1 189 ? -23.558 21.618 -15.184 1.00 52.78 189 TRP A O 1
ATOM 1503 N N . VAL A 1 190 ? -23.555 21.169 -12.981 1.00 53.00 190 VAL A N 1
ATOM 1504 C CA . VAL A 1 190 ? -24.633 22.094 -12.630 1.00 53.00 190 VAL A CA 1
ATOM 1505 C C . VAL A 1 190 ? -24.003 23.172 -11.753 1.00 53.00 190 VAL A C 1
ATOM 1507 O O . VAL A 1 190 ? -23.587 22.872 -10.633 1.00 53.00 190 VAL A O 1
ATOM 1510 N N . PRO A 1 191 ? -23.878 24.422 -12.229 1.00 57.41 191 PRO A N 1
ATOM 1511 C CA . PRO A 1 191 ? -23.434 25.501 -11.368 1.00 57.41 191 PRO A CA 1
ATOM 1512 C C . PRO A 1 191 ? -24.467 25.689 -10.262 1.00 57.41 191 PRO A C 1
ATOM 1514 O O . PRO A 1 191 ? -25.665 25.776 -10.544 1.00 57.41 191 PRO A O 1
ATOM 1517 N N . ASN A 1 192 ? -23.998 25.821 -9.020 1.00 50.22 192 ASN A N 1
ATOM 1518 C CA . ASN A 1 192 ? -24.809 26.345 -7.928 1.00 50.22 192 ASN A CA 1
ATOM 1519 C C . ASN A 1 192 ? -25.243 27.766 -8.305 1.00 50.22 192 ASN A C 1
ATOM 1521 O O . ASN A 1 192 ? -24.528 28.739 -8.066 1.00 50.22 192 ASN A O 1
ATOM 1525 N N . ARG A 1 193 ? -26.413 27.898 -8.937 1.00 44.38 193 ARG A N 1
ATOM 1526 C CA . ARG A 1 193 ? -27.086 29.188 -9.018 1.00 44.38 193 ARG A CA 1
ATOM 1527 C C . ARG A 1 193 ? -27.521 29.513 -7.602 1.00 44.38 193 ARG A C 1
ATOM 1529 O O . ARG A 1 193 ? -28.389 28.842 -7.054 1.00 44.38 193 ARG A O 1
ATOM 1536 N N . TYR A 1 194 ? -26.884 30.523 -7.025 1.00 45.12 194 TYR A N 1
ATOM 1537 C CA . TYR A 1 194 ? -27.361 31.199 -5.833 1.00 45.12 194 TYR A CA 1
ATOM 1538 C C . TYR A 1 194 ? -28.862 31.467 -5.980 1.00 45.12 194 TYR A C 1
ATOM 1540 O O . TYR A 1 194 ? -29.281 32.305 -6.778 1.00 45.12 194 TYR A O 1
ATOM 1548 N N . SER A 1 195 ? -29.678 30.741 -5.222 1.00 48.03 195 SER A N 1
ATOM 1549 C CA . SER A 1 195 ? -31.050 31.131 -4.938 1.00 48.03 195 SER A CA 1
ATOM 1550 C C . SER A 1 195 ? -30.997 32.221 -3.871 1.00 48.03 195 SER A C 1
ATOM 1552 O O . SER A 1 195 ? -31.246 31.971 -2.695 1.00 48.03 195 SER A O 1
ATOM 1554 N N . SER A 1 196 ? -30.618 33.432 -4.268 1.00 43.72 196 SER A N 1
ATOM 1555 C CA . SER A 1 196 ? -31.002 34.622 -3.518 1.00 43.72 196 SER A CA 1
ATOM 1556 C C . SER A 1 196 ? -32.472 34.880 -3.836 1.00 43.72 196 SER A C 1
ATOM 1558 O O . SER A 1 196 ? -32.797 35.489 -4.856 1.00 43.72 196 SER A O 1
ATOM 1560 N N . ILE A 1 197 ? -33.351 34.329 -3.001 1.00 45.81 197 ILE A N 1
ATOM 1561 C CA . ILE A 1 197 ? -34.738 34.768 -2.900 1.00 45.81 197 ILE A CA 1
ATOM 1562 C C . ILE A 1 197 ? -34.885 35.403 -1.517 1.00 45.81 197 ILE A C 1
ATOM 1564 O O . ILE A 1 197 ? -34.610 34.743 -0.513 1.00 45.81 197 ILE A O 1
ATOM 1568 N N . TYR A 1 198 ? -35.355 36.652 -1.565 1.00 42.59 198 TYR A N 1
ATOM 1569 C CA . TYR A 1 198 ? -35.655 37.632 -0.514 1.00 42.59 198 TYR A CA 1
ATOM 1570 C C . TYR A 1 198 ? -34.495 38.528 -0.080 1.00 42.59 198 TYR A C 1
ATOM 1572 O O . TYR A 1 198 ? -33.599 38.074 0.661 1.00 42.59 198 TYR A O 1
#

InterPro domains:
  IPR052727 Rab4/Rab5 effector domain-containing protein [PTHR13510] (4-173)

Nearest PDB structures (foldseek):
  6j81-assembly1_A  TM=5.755E-01  e=1.577E-04  Homo sapiens
  3kay-assembly1_A  TM=5.987E-01  e=4.545E-04  Arabidopsis thaliana

Mean predicted aligned error: 8.68 Å